Protein AF-A0A7S1MZQ9-F1 (afdb_monomer)

Solvent-accessible surface area (backbone atoms only — not comparable to full-atom values): 16258 Å² total; per-residue (Å²): 101,58,74,80,45,53,50,53,51,49,24,59,74,71,73,43,79,79,59,74,79,68,36,51,46,61,62,60,48,57,47,43,23,68,73,63,16,35,91,61,54,50,68,72,50,47,25,60,75,70,69,45,80,72,67,92,83,58,64,86,94,35,68,72,50,53,52,52,53,48,50,53,42,51,52,54,42,42,75,77,67,54,76,82,64,83,40,73,72,66,86,81,75,89,72,86,75,82,73,77,78,50,54,62,69,54,70,66,38,54,48,49,18,61,76,42,60,86,48,52,72,68,55,49,52,55,50,60,71,72,46,94,63,53,75,65,51,51,51,49,24,54,50,47,36,49,49,65,70,53,54,60,91,55,75,83,40,62,59,48,42,47,53,39,48,58,73,46,42,95,42,43,68,61,54,49,52,51,47,50,53,51,40,31,73,74,65,31,79,84,23,72,71,39,50,55,46,53,52,38,47,52,52,56,68,70,49,78,89,78,72,73,84,66,54,72,68,60,51,27,75,77,67,70,53,62,96,50,70,62,47,54,49,51,53,52,38,52,46,49,48,33,60,76,70,64,51,86,49,64,67,48,48,52,52,52,59,67,73,46,70,75,84,86,50,62,70,89,76,57,118

Foldseek 3Di:
DCLQPVQVVVCVVVVHDRPPVSQKDFPLLVLCQVQQLDPDSPLVVLCVVLVNDQPPPDDPPDPVSSVVSSVSSVVSCVVVPGDGDIDGDDPDPDDPPVDPSGHLQDVVLLVLLLVCLVPDPVRLVVVVVPDPDDPNSSVSSVLLSVLLVLQDPALVDLLSLLVSCQSCPSVLVVSLVSNLVSCCVPQNDPGPSNVRSVVSSVSSVPDDNDDQQDDLVRCCVVPVDDPDLLSVLVSVLLSSCCRVVVPDHVVSSVVVVVPDPSPPDDSVPGD

Organism: NCBI:txid118079

Secondary structure (DSSP, 8-state):
-IIIIIHHHHHHHTT-PPPGGGGEE--HHHHHIIIII-S---HHHHHHHTT----TTPPTT-HHHHHHHHHHHHHHHHHTT---PPEE-------------PPPPPHHHHHHHHHTTT--HHHHHHHHHHS---HHHHHHHHHHHHHHHSS-S-SS-HHHHHHHHHHHGGGHHHHHHHHHHHHHHHH-TT-HHHHHHHHHHHHHHHS-----SS-HHHHHHHH-PPSSHHHHHHHHHHHHHHHHTT--SHHHHHHHHHHS-TTTS-GGG--

Nearest PDB structures (foldseek):
  7n8w-assembly1_B  TM=8.916E-01  e=4.758E-02  Homo sapiens
  7zkw-assembly2_B  TM=1.710E-01  e=2.866E+00  Arabidopsis thaliana
  3me1-assembly1_A  TM=1.339E-01  e=9.063E+00  Nitratidesulfovibrio vulgaris str. Hildenborough

Radius of gyration: 23.36 Å; Cα contacts (8 Å, |Δi|>4): 226; chains: 1; bounding box: 71×39×69 Å

InterPro domains:
  IPR012337 Ribonuclease H-like superfamily [SSF53098] (1-85)
  IPR036397 Ribonuclease H superfamily [G3DSA:3.30.420.10] (1-113)
  IPR051274 3'-5' Exoribonuclease [PTHR23044] (1-91)

Sequence (271 aa):
WDLSHLVPQQCLHYKMPMPRFLHHYCDVQNVFTRYYWSSSNSLKTMSAKLGVRQLANGRAHNAANDCRELAHVIHAMYRDGCDFPLSHHSVKVGTSERGESIHMPRVDVARAALLLSDASPKQVRKWLGRTGLDRNEKLLVNTGLKALRAFPESSDSLQEMAAYKHFVGPRMRFSVCLQAALICAREGWLSEAHLAFEDRVRHLLAMRDVQPLVDGGWIMERTGLEKGVKLGRLKEWLWKLQIERGATTREDMEAILRDIDWQDSDVDTWP

pLDDT: mean 81.96, std 14.06, range [26.95, 97.38]

Structure (mmCIF, N/CA/C/O backbone):
data_AF-A0A7S1MZQ9-F1
#
_entry.id   AF-A0A7S1MZQ9-F1
#
loop_
_atom_site.group_PDB
_atom_site.id
_atom_site.type_symbol
_atom_site.label_atom_id
_atom_site.label_alt_id
_atom_site.label_comp_id
_atom_site.label_asym_id
_atom_site.label_entity_id
_atom_site.label_seq_id
_atom_site.pdbx_PDB_ins_code
_atom_site.Cartn_x
_atom_site.Cartn_y
_atom_site.Cartn_z
_atom_site.occupancy
_atom_site.B_iso_or_equiv
_atom_site.auth_seq_id
_atom_site.auth_comp_id
_atom_site.auth_asym_id
_atom_site.auth_atom_id
_atom_site.pdbx_PDB_model_num
ATOM 1 N N . TRP A 1 1 ? 12.304 -4.130 24.521 1.00 78.88 1 TRP A N 1
ATOM 2 C CA . TRP A 1 1 ? 12.658 -5.015 25.651 1.00 78.88 1 TRP A CA 1
ATOM 3 C C . TRP A 1 1 ? 12.973 -4.203 26.898 1.00 78.88 1 TRP A C 1
ATOM 5 O O . TRP A 1 1 ? 12.380 -4.469 27.936 1.00 78.88 1 TRP A O 1
ATOM 15 N N . ASP A 1 2 ? 13.826 -3.180 26.792 1.00 86.38 2 ASP A N 1
ATOM 16 C CA . ASP A 1 2 ? 14.262 -2.362 27.935 1.00 86.38 2 ASP A CA 1
ATOM 17 C C . ASP A 1 2 ? 13.086 -1.781 28.724 1.00 86.38 2 ASP A C 1
ATOM 19 O O . ASP A 1 2 ? 12.927 -2.067 29.907 1.00 86.38 2 ASP A O 1
ATOM 23 N N . LEU A 1 3 ? 12.190 -1.060 28.048 1.00 86.38 3 LEU A N 1
ATOM 24 C CA . LEU A 1 3 ? 11.053 -0.403 28.700 1.00 86.38 3 LEU A CA 1
ATOM 25 C C . LEU A 1 3 ? 9.879 -1.336 29.007 1.00 86.38 3 LEU A C 1
ATOM 27 O O . LEU A 1 3 ? 9.083 -1.034 29.884 1.00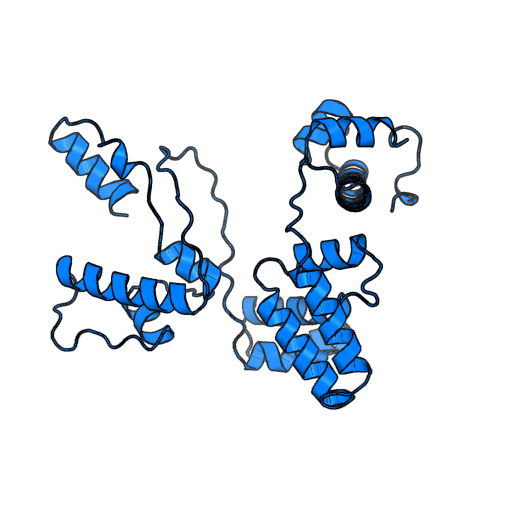 86.38 3 LEU A O 1
ATOM 31 N N . SER A 1 4 ? 9.774 -2.467 28.308 1.00 78.50 4 SER A N 1
ATOM 32 C CA . SER A 1 4 ? 8.667 -3.418 28.468 1.00 78.50 4 SER A CA 1
ATOM 33 C C . SER A 1 4 ? 8.949 -4.527 29.484 1.00 78.50 4 SER A C 1
ATOM 35 O O . SER A 1 4 ? 8.034 -5.259 29.851 1.00 78.50 4 SER A O 1
ATOM 37 N N . HIS A 1 5 ? 10.213 -4.726 29.868 1.00 81.31 5 HIS A N 1
ATOM 38 C CA . HIS A 1 5 ? 10.629 -5.839 30.722 1.00 81.31 5 HIS A CA 1
ATOM 39 C C . HIS A 1 5 ? 11.635 -5.407 31.791 1.00 81.31 5 HIS A C 1
ATOM 41 O O . HIS A 1 5 ? 11.322 -5.502 32.975 1.00 81.31 5 HIS A O 1
ATOM 47 N N . LEU A 1 6 ? 12.798 -4.875 31.393 1.00 88.75 6 LEU A N 1
ATOM 48 C CA . LEU A 1 6 ? 13.887 -4.571 32.330 1.00 88.75 6 LEU A CA 1
ATOM 49 C C . LEU A 1 6 ? 13.530 -3.433 33.289 1.00 88.75 6 LEU A C 1
ATOM 51 O O . LEU A 1 6 ? 13.647 -3.589 34.502 1.00 88.75 6 LEU A O 1
ATOM 55 N N . VAL A 1 7 ? 13.058 -2.299 32.766 1.00 87.81 7 VAL A N 1
ATOM 56 C CA . VAL A 1 7 ? 12.713 -1.140 33.600 1.00 87.81 7 VAL A CA 1
ATOM 57 C C . VAL A 1 7 ? 11.534 -1.445 34.532 1.00 87.81 7 VAL A C 1
ATOM 59 O O . VAL A 1 7 ? 11.674 -1.176 35.722 1.00 87.81 7 VAL A O 1
ATOM 62 N N . PRO A 1 8 ? 10.422 -2.071 34.090 1.00 86.50 8 PRO A N 1
ATOM 63 C CA . PRO A 1 8 ? 9.352 -2.474 35.002 1.00 86.50 8 PRO A CA 1
ATOM 64 C C . PRO A 1 8 ? 9.817 -3.418 36.119 1.00 86.50 8 PRO A C 1
ATOM 66 O O . PRO A 1 8 ? 9.428 -3.230 37.270 1.00 86.50 8 PRO A O 1
ATOM 69 N N . GLN A 1 9 ? 10.673 -4.401 35.810 1.00 87.06 9 GLN A N 1
ATOM 70 C CA . GLN A 1 9 ? 11.247 -5.294 36.823 1.00 87.06 9 GLN A CA 1
ATOM 71 C C . GLN A 1 9 ? 12.121 -4.536 37.822 1.00 87.06 9 GLN A C 1
ATOM 73 O O . GLN A 1 9 ? 12.016 -4.769 39.026 1.00 87.06 9 GLN A O 1
ATOM 78 N N . GLN A 1 10 ? 12.934 -3.594 37.343 1.00 93.56 10 GLN A N 1
ATOM 79 C CA . GLN A 1 10 ? 13.757 -2.749 38.200 1.00 93.56 10 GLN A CA 1
ATOM 80 C C . GLN A 1 10 ? 12.882 -1.859 39.094 1.00 93.56 10 GLN A C 1
ATOM 82 O O . GLN A 1 10 ? 13.058 -1.834 40.307 1.00 93.56 10 GLN A O 1
ATOM 87 N N . CYS A 1 11 ? 11.878 -1.184 38.534 1.00 90.38 11 CYS A N 1
ATOM 88 C CA . CYS A 1 11 ? 10.914 -0.386 39.293 1.00 90.38 11 CYS A CA 1
ATOM 89 C C . CYS A 1 11 ? 10.230 -1.214 40.389 1.00 90.38 11 CYS A C 1
ATOM 91 O O . CYS A 1 11 ? 10.164 -0.774 41.537 1.00 90.38 11 CYS A O 1
ATOM 93 N N . LEU A 1 12 ? 9.801 -2.439 40.066 1.00 90.88 12 LEU A N 1
ATOM 94 C CA . LEU A 1 12 ? 9.207 -3.362 41.032 1.00 90.88 12 LEU A CA 1
ATOM 95 C C . LEU A 1 12 ? 10.193 -3.744 42.145 1.00 90.88 12 LEU A C 1
ATOM 97 O O . LEU A 1 12 ? 9.833 -3.691 43.320 1.00 90.88 12 LEU A O 1
ATOM 101 N N . HIS A 1 13 ? 11.435 -4.083 41.792 1.00 94.44 13 HIS A N 1
ATOM 102 C CA . HIS A 1 13 ? 12.476 -4.456 42.751 1.00 94.44 13 HIS A CA 1
ATOM 103 C C . HIS A 1 13 ? 12.775 -3.329 43.748 1.00 94.44 13 HIS A C 1
ATOM 105 O O . HIS A 1 13 ? 12.847 -3.562 44.953 1.00 94.44 13 HIS A O 1
ATOM 111 N N . TYR A 1 14 ? 12.877 -2.094 43.256 1.00 95.31 14 TYR A N 1
ATOM 112 C CA . TYR A 1 14 ? 13.141 -0.913 44.081 1.00 95.31 14 TYR A CA 1
ATOM 113 C C . TYR A 1 14 ? 11.876 -0.293 44.689 1.00 95.31 14 TYR A C 1
ATOM 115 O O . TYR A 1 14 ? 11.971 0.728 45.367 1.00 95.31 14 TYR A O 1
ATOM 123 N N . LYS A 1 15 ? 10.697 -0.897 44.480 1.00 94.25 15 LYS A N 1
ATOM 124 C CA . LYS A 1 15 ? 9.395 -0.398 44.959 1.00 94.25 15 LYS A CA 1
ATOM 125 C C . LYS A 1 15 ? 9.114 1.047 44.534 1.00 94.25 15 LYS A C 1
ATOM 127 O O . LYS A 1 15 ? 8.535 1.828 45.287 1.00 94.25 15 LYS A O 1
ATOM 132 N N . MET A 1 16 ? 9.523 1.402 43.322 1.00 93.88 16 MET A N 1
ATOM 133 C CA . MET A 1 16 ? 9.294 2.720 42.744 1.00 93.88 16 MET A CA 1
ATOM 134 C C . MET A 1 16 ? 8.263 2.629 41.617 1.00 93.88 16 MET A C 1
ATOM 136 O O . MET A 1 16 ? 8.270 1.656 40.860 1.00 93.88 16 MET A O 1
ATOM 140 N N . PRO A 1 17 ? 7.390 3.636 41.456 1.00 90.50 17 PRO A N 1
ATOM 141 C CA . PRO A 1 17 ? 6.519 3.706 40.292 1.00 90.50 17 PRO A CA 1
ATOM 142 C C . PRO A 1 17 ? 7.340 3.905 39.010 1.00 90.50 17 PRO A C 1
ATOM 144 O O . PRO A 1 17 ? 8.412 4.516 39.029 1.00 90.50 17 PRO A O 1
ATOM 147 N N . MET A 1 18 ? 6.814 3.422 37.881 1.00 87.19 18 MET A N 1
ATOM 148 C CA . MET A 1 18 ? 7.408 3.665 36.563 1.00 87.19 18 MET A CA 1
ATOM 149 C C . MET A 1 18 ? 7.450 5.180 36.284 1.00 87.19 18 MET A C 1
ATOM 151 O O . MET A 1 18 ? 6.411 5.844 36.380 1.00 87.19 18 MET A O 1
ATOM 155 N N . PRO A 1 19 ? 8.615 5.761 35.944 1.00 90.62 19 PRO A N 1
ATOM 156 C CA . PRO A 1 19 ? 8.695 7.178 35.619 1.00 90.62 19 PRO A CA 1
ATOM 157 C C . PRO A 1 19 ? 7.840 7.520 34.393 1.00 90.62 19 PRO A C 1
ATOM 159 O O . PRO A 1 19 ? 7.991 6.913 33.333 1.00 90.62 19 PRO A O 1
ATOM 162 N N . ARG A 1 20 ? 6.978 8.540 34.508 1.00 86.75 20 ARG A N 1
ATOM 163 C CA . ARG A 1 20 ? 6.022 8.924 33.447 1.00 86.75 20 ARG A CA 1
ATOM 164 C C . ARG A 1 20 ? 6.687 9.217 32.098 1.00 86.75 20 ARG A C 1
ATOM 166 O O . ARG A 1 20 ? 6.116 8.913 31.056 1.00 86.75 20 ARG A O 1
ATOM 173 N N . PHE A 1 21 ? 7.897 9.777 32.101 1.00 87.19 21 PHE A N 1
ATOM 174 C CA . PHE A 1 21 ? 8.632 10.082 30.868 1.00 87.19 21 PHE A CA 1
ATOM 175 C C . PHE A 1 21 ? 9.116 8.826 30.122 1.00 87.19 21 PHE A C 1
ATOM 177 O O . PHE A 1 21 ? 9.397 8.909 28.934 1.00 87.19 21 PHE A O 1
ATOM 184 N N . LEU A 1 22 ? 9.163 7.661 30.779 1.00 89.00 22 LEU A N 1
ATOM 185 C CA . LEU A 1 22 ? 9.498 6.373 30.158 1.00 89.00 22 LEU A CA 1
ATOM 186 C C . LEU A 1 22 ? 8.271 5.633 29.609 1.00 89.00 22 LEU A C 1
ATOM 188 O O . LEU A 1 22 ? 8.405 4.541 29.062 1.00 89.00 22 LEU A O 1
ATOM 192 N N . HIS A 1 23 ? 7.070 6.207 29.740 1.00 81.56 23 HIS A N 1
ATOM 193 C CA . HIS A 1 23 ? 5.853 5.622 29.171 1.00 81.56 23 HIS A CA 1
ATOM 194 C C . HIS A 1 23 ? 5.764 5.816 27.657 1.00 81.56 23 HIS A C 1
ATOM 196 O O . HIS A 1 23 ? 4.958 5.155 27.012 1.00 81.56 23 HIS A O 1
ATOM 202 N N . HIS A 1 24 ? 6.574 6.706 27.089 1.00 82.38 24 HIS A N 1
ATOM 203 C CA . HIS A 1 24 ? 6.579 6.991 25.663 1.00 82.38 24 HIS A CA 1
ATOM 204 C C . HIS A 1 24 ? 7.961 6.696 25.097 1.00 82.38 24 HIS A C 1
ATOM 206 O O . HIS A 1 24 ? 8.971 7.091 25.675 1.00 82.38 24 HIS A O 1
ATOM 212 N N . TYR A 1 25 ? 8.012 5.989 23.975 1.00 86.25 25 TYR A N 1
ATOM 213 C CA . TYR A 1 25 ? 9.267 5.622 23.330 1.00 86.25 25 TYR A CA 1
ATOM 214 C C . TYR A 1 25 ? 9.076 5.393 21.839 1.00 86.25 25 TYR A C 1
ATOM 216 O O . TYR A 1 25 ? 7.964 5.170 21.381 1.00 86.25 25 TYR A O 1
ATOM 224 N N . CYS A 1 26 ? 10.160 5.411 21.074 1.00 85.69 26 CYS A N 1
ATOM 225 C CA . CYS A 1 26 ? 10.143 4.969 19.687 1.00 85.69 26 CYS A CA 1
ATOM 226 C C . CYS A 1 26 ? 10.859 3.622 19.593 1.00 85.69 26 CYS A C 1
ATOM 228 O O . CYS A 1 26 ? 12.023 3.501 19.980 1.00 85.69 26 CYS A O 1
ATOM 230 N N . ASP A 1 27 ? 10.164 2.598 19.101 1.00 88.56 27 ASP A N 1
ATOM 231 C CA . ASP A 1 27 ? 10.789 1.314 18.802 1.00 88.56 27 ASP A CA 1
ATOM 232 C C . ASP A 1 27 ? 11.514 1.408 17.457 1.00 88.56 27 ASP A C 1
ATOM 234 O O . ASP A 1 27 ? 10.944 1.141 16.399 1.00 88.56 27 ASP A O 1
ATOM 238 N N . VAL A 1 28 ? 12.785 1.808 17.501 1.00 89.19 28 VAL A N 1
ATOM 239 C CA . VAL A 1 28 ? 13.618 1.986 16.303 1.00 89.19 28 VAL A CA 1
ATOM 240 C C . VAL A 1 28 ? 13.735 0.693 15.500 1.00 89.19 28 VAL A C 1
ATOM 242 O O . VAL A 1 28 ? 13.765 0.750 14.276 1.00 89.19 28 VAL A O 1
ATOM 245 N N . GLN A 1 29 ? 13.749 -0.474 16.152 1.00 87.88 29 GLN A N 1
ATOM 246 C CA . GLN A 1 29 ? 13.783 -1.756 15.448 1.00 87.88 29 GLN A CA 1
ATOM 247 C C . GLN A 1 29 ? 12.490 -1.985 14.669 1.00 87.88 29 GLN A C 1
ATOM 249 O O . GLN A 1 29 ? 12.538 -2.431 13.526 1.00 87.88 29 GLN A O 1
ATOM 254 N N . ASN A 1 30 ? 11.343 -1.644 15.255 1.00 80.31 30 ASN A N 1
ATOM 255 C CA . ASN A 1 30 ? 10.059 -1.704 14.565 1.00 80.31 30 ASN A CA 1
ATOM 256 C C . ASN A 1 30 ? 9.974 -0.670 13.432 1.00 80.31 30 ASN A C 1
ATOM 258 O O . ASN A 1 30 ? 9.551 -1.015 12.332 1.00 80.31 30 ASN A O 1
ATOM 262 N N . VAL A 1 31 ? 10.422 0.572 13.653 1.00 80.31 31 VAL A N 1
ATOM 263 C CA . VAL A 1 31 ? 10.483 1.603 12.599 1.00 80.31 31 VAL A CA 1
ATOM 264 C C . VAL A 1 31 ? 11.380 1.137 11.456 1.00 80.31 31 VAL A C 1
ATOM 266 O O . VAL A 1 31 ? 10.971 1.185 10.301 1.00 80.31 31 VAL A O 1
ATOM 269 N N . PHE A 1 32 ? 12.560 0.597 11.762 1.00 81.06 32 PHE A N 1
ATOM 270 C CA . PHE A 1 32 ? 13.480 0.057 10.767 1.00 81.06 32 PHE A CA 1
ATOM 271 C C . PHE A 1 32 ? 12.858 -1.112 10.006 1.00 81.06 32 PHE A C 1
ATOM 273 O O . PHE A 1 32 ? 12.873 -1.128 8.777 1.00 81.06 32 PHE A O 1
ATOM 280 N N . THR A 1 33 ? 12.264 -2.073 10.716 1.00 73.69 33 THR A N 1
ATOM 281 C CA . THR A 1 33 ? 11.560 -3.199 10.098 1.00 73.69 33 THR A CA 1
ATOM 282 C C . THR A 1 33 ? 10.412 -2.729 9.216 1.00 73.69 33 THR A C 1
ATOM 284 O O . THR A 1 33 ? 10.224 -3.302 8.153 1.00 73.69 33 THR A O 1
ATOM 287 N N . ARG A 1 34 ? 9.659 -1.700 9.608 1.00 66.31 34 ARG A N 1
ATOM 288 C CA . ARG A 1 34 ? 8.539 -1.170 8.820 1.00 66.31 34 ARG A CA 1
ATOM 289 C C . ARG A 1 34 ? 8.994 -0.379 7.599 1.00 66.31 34 ARG A C 1
ATOM 291 O O . ARG A 1 34 ? 8.370 -0.504 6.552 1.00 66.31 34 ARG A O 1
ATOM 298 N N . TYR A 1 35 ? 10.055 0.411 7.737 1.00 67.38 35 TYR A N 1
ATOM 299 C CA . TYR A 1 35 ? 10.529 1.316 6.693 1.00 67.38 35 TYR A CA 1
ATOM 300 C C . TYR A 1 35 ? 11.447 0.625 5.684 1.00 67.38 35 TYR A C 1
ATOM 302 O O . TYR A 1 35 ? 11.205 0.662 4.483 1.00 67.38 35 TYR A O 1
ATOM 310 N N . TYR A 1 36 ? 12.493 -0.044 6.175 1.00 61.50 36 TYR A N 1
ATOM 311 C CA . TYR A 1 36 ? 13.475 -0.761 5.349 1.00 61.50 36 TYR A CA 1
ATOM 312 C C . TYR A 1 36 ? 13.107 -2.183 5.086 1.00 61.50 36 TYR A C 1
ATOM 314 O O . TYR A 1 36 ? 13.818 -2.870 4.345 1.00 61.50 36 TYR A O 1
ATOM 322 N N . TRP A 1 37 ? 12.023 -2.617 5.719 1.00 60.69 37 TRP A N 1
ATOM 323 C CA . TRP A 1 37 ? 11.436 -3.873 5.404 1.00 60.69 37 TRP A CA 1
ATOM 324 C C . TRP A 1 37 ? 12.474 -4.986 5.672 1.00 60.69 37 TRP A C 1
ATOM 326 O O . TRP A 1 37 ? 13.110 -5.545 4.781 1.00 60.69 37 TRP A O 1
ATOM 336 N N . SER A 1 38 ? 12.791 -5.226 6.942 1.00 61.34 38 SER A N 1
ATOM 337 C CA . SER A 1 38 ? 13.875 -6.138 7.327 1.00 61.34 38 SER A CA 1
ATOM 338 C C . SER A 1 38 ? 13.380 -7.207 8.284 1.00 61.34 38 SER A C 1
ATOM 340 O O . SER A 1 38 ? 12.869 -6.889 9.356 1.00 61.34 38 SER A O 1
ATOM 342 N N . SER A 1 39 ? 13.576 -8.476 7.908 1.00 56.81 39 SER A N 1
ATOM 343 C CA . SER A 1 39 ? 13.258 -9.646 8.739 1.00 56.81 39 SER A CA 1
ATOM 344 C C . SER A 1 39 ? 14.186 -9.779 9.949 1.00 56.81 39 SER A C 1
ATOM 346 O O . SER A 1 39 ? 13.793 -10.327 10.972 1.00 56.81 39 SER A O 1
ATOM 348 N N . SER A 1 40 ? 15.404 -9.243 9.846 1.00 68.81 40 SER A N 1
ATOM 349 C CA . SER A 1 40 ? 16.325 -9.068 10.966 1.00 68.81 40 SER A CA 1
ATOM 350 C C . SER A 1 40 ? 16.495 -7.582 11.255 1.00 68.81 40 SER A C 1
ATOM 352 O O . SER A 1 40 ? 16.892 -6.801 10.389 1.00 68.81 40 SER A O 1
ATOM 354 N N . ASN A 1 41 ? 16.207 -7.203 12.490 1.00 77.62 41 ASN A N 1
ATOM 355 C CA . ASN A 1 41 ? 16.345 -5.852 13.028 1.00 77.62 41 ASN A CA 1
ATOM 356 C C . ASN A 1 41 ? 17.386 -5.796 14.151 1.00 77.62 41 ASN A C 1
ATOM 358 O O . ASN A 1 41 ? 17.428 -4.845 14.929 1.00 77.62 41 ASN A O 1
ATOM 362 N N . SER A 1 42 ? 18.257 -6.810 14.225 1.00 87.00 42 SER A N 1
ATOM 363 C CA . SER A 1 42 ? 19.435 -6.723 15.082 1.00 87.00 42 SER A CA 1
ATOM 364 C C . SER A 1 42 ? 20.261 -5.512 14.669 1.00 87.00 42 SER A C 1
ATOM 366 O O . SER A 1 42 ? 20.421 -5.239 13.477 1.00 87.00 42 SER A O 1
ATOM 368 N N . LEU A 1 43 ? 20.822 -4.812 15.652 1.00 84.56 43 LEU A N 1
ATOM 369 C CA . LEU A 1 43 ? 21.617 -3.607 15.424 1.00 84.56 43 LEU A CA 1
ATOM 370 C C . LEU A 1 43 ? 22.717 -3.834 14.376 1.00 84.56 43 LEU A C 1
ATOM 372 O O . LEU A 1 43 ? 22.841 -3.062 13.432 1.00 84.56 43 LEU A O 1
ATOM 376 N N . LYS A 1 44 ? 23.395 -4.988 14.443 1.00 82.50 44 LYS A N 1
ATOM 377 C CA . LYS A 1 44 ? 24.373 -5.436 13.441 1.00 82.50 44 LYS A CA 1
ATOM 378 C C . LYS A 1 44 ? 23.811 -5.449 12.013 1.00 82.50 44 LYS A C 1
ATOM 380 O O . LYS A 1 44 ? 24.485 -5.006 11.086 1.00 82.50 44 LYS A O 1
ATOM 385 N N . THR A 1 45 ? 22.596 -5.971 11.833 1.00 78.25 45 THR A N 1
ATOM 386 C CA . THR A 1 45 ? 21.935 -6.038 10.520 1.00 78.25 45 THR A CA 1
ATOM 387 C C . THR A 1 45 ? 21.512 -4.656 10.043 1.00 78.25 45 THR A C 1
ATOM 389 O O . THR A 1 45 ? 21.708 -4.345 8.871 1.00 78.25 45 THR A O 1
ATOM 392 N N . MET A 1 46 ? 20.968 -3.827 10.940 1.00 84.44 46 MET A N 1
ATOM 393 C CA . MET A 1 46 ? 20.572 -2.457 10.609 1.00 84.44 46 MET A CA 1
ATOM 394 C C . MET A 1 46 ? 21.779 -1.646 10.131 1.00 84.44 46 MET A C 1
ATOM 396 O O . MET A 1 46 ? 21.750 -1.095 9.033 1.00 84.44 46 MET A O 1
ATOM 400 N N . SER A 1 47 ? 22.881 -1.671 10.889 1.00 84.12 47 SER A N 1
ATOM 401 C CA . SER A 1 47 ? 24.116 -0.966 10.534 1.00 84.12 47 SER A CA 1
ATOM 402 C C . SER A 1 47 ? 24.689 -1.444 9.199 1.00 84.12 47 SER A C 1
ATOM 404 O O . SER A 1 47 ? 25.033 -0.625 8.351 1.00 84.12 47 SER A O 1
ATOM 406 N N . ALA A 1 48 ? 24.733 -2.762 8.969 1.00 76.00 48 ALA A N 1
ATOM 407 C CA . ALA A 1 48 ? 25.230 -3.323 7.713 1.00 76.00 48 ALA A CA 1
ATOM 408 C C . ALA A 1 48 ? 24.375 -2.907 6.504 1.00 76.00 48 ALA A C 1
ATOM 410 O O . ALA A 1 48 ? 24.922 -2.538 5.468 1.00 76.00 48 ALA A O 1
ATOM 411 N N . LYS A 1 49 ? 23.041 -2.933 6.637 1.00 71.44 49 LYS A N 1
ATOM 412 C CA . LYS A 1 49 ? 22.114 -2.560 5.557 1.00 71.44 49 LYS A CA 1
ATOM 413 C C . LYS A 1 49 ? 22.178 -1.080 5.196 1.00 71.44 49 LYS A C 1
ATOM 415 O O . LYS A 1 49 ? 22.058 -0.748 4.024 1.00 71.44 49 LYS A O 1
ATOM 420 N N . LEU A 1 50 ? 22.374 -0.216 6.185 1.00 77.69 50 LEU A N 1
ATOM 421 C CA . LEU A 1 50 ? 22.461 1.232 5.985 1.00 77.69 50 LEU A CA 1
ATOM 422 C C . LEU A 1 50 ? 23.884 1.708 5.652 1.00 77.69 50 LEU A C 1
ATOM 424 O O . LEU A 1 50 ? 24.120 2.908 5.554 1.00 77.69 50 LEU A O 1
ATOM 428 N N . GLY A 1 51 ? 24.853 0.793 5.521 1.00 73.56 51 GLY A N 1
ATOM 429 C CA . GLY A 1 51 ? 26.255 1.150 5.283 1.00 73.56 51 GLY A CA 1
ATOM 430 C C . GLY A 1 51 ? 26.891 1.943 6.432 1.00 73.56 51 GLY A C 1
ATOM 431 O O . GLY A 1 51 ? 27.908 2.612 6.240 1.00 73.56 51 GLY A O 1
ATOM 432 N N . VAL A 1 52 ? 26.311 1.879 7.632 1.00 82.25 52 VAL A N 1
ATOM 433 C CA . VAL A 1 52 ? 26.843 2.530 8.829 1.00 82.25 52 VAL A CA 1
ATOM 434 C C . VAL A 1 52 ? 28.041 1.713 9.306 1.00 82.25 52 VAL A C 1
ATOM 436 O O . VAL A 1 52 ? 27.905 0.545 9.678 1.00 82.25 52 VAL A O 1
ATOM 439 N N . ARG A 1 53 ? 29.237 2.317 9.280 1.00 71.12 53 ARG A N 1
ATOM 440 C CA . ARG A 1 53 ? 30.453 1.673 9.795 1.00 71.12 53 ARG A CA 1
ATOM 441 C C . ARG A 1 53 ? 30.254 1.318 11.267 1.00 71.12 53 ARG A C 1
ATOM 443 O O . ARG A 1 53 ? 30.022 2.203 12.086 1.00 71.12 53 ARG A O 1
ATOM 450 N N . GLN A 1 54 ? 30.386 0.033 11.587 1.00 65.56 54 GLN A N 1
ATOM 451 C CA . GLN A 1 54 ? 30.462 -0.419 12.975 1.00 65.56 54 GLN A CA 1
ATOM 452 C C . GLN A 1 54 ? 31.690 0.201 13.632 1.00 65.56 54 GLN A C 1
ATOM 454 O O . GLN A 1 54 ? 32.735 0.362 12.988 1.00 65.56 54 GLN A O 1
ATO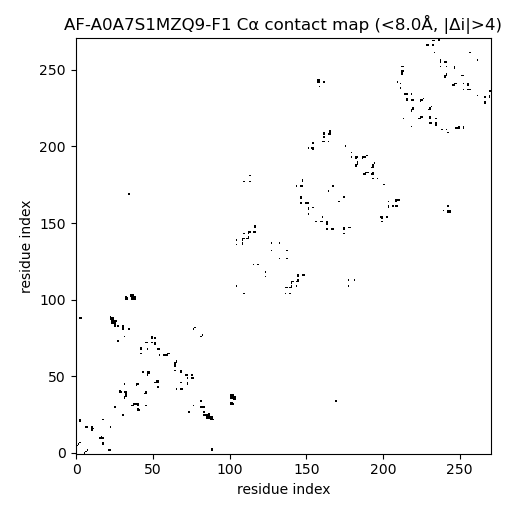M 459 N N . LEU A 1 55 ? 31.564 0.574 14.903 1.00 64.06 55 LEU A N 1
ATOM 460 C CA . LEU A 1 55 ? 32.687 1.136 15.637 1.00 64.06 55 LEU A CA 1
ATOM 461 C C . LEU A 1 55 ? 33.728 0.022 15.796 1.00 64.06 55 LEU A C 1
ATOM 463 O O . LEU A 1 55 ? 33.526 -0.919 16.557 1.00 64.06 55 LEU A O 1
ATOM 467 N N . ALA A 1 56 ? 34.843 0.134 15.067 1.00 50.81 56 ALA A N 1
ATOM 468 C CA . ALA A 1 56 ? 35.856 -0.917 14.899 1.00 50.81 56 ALA A CA 1
ATOM 469 C C . ALA A 1 56 ? 36.439 -1.480 16.215 1.00 50.81 56 ALA A C 1
ATOM 471 O O . ALA A 1 56 ? 37.029 -2.556 16.212 1.00 50.81 56 ALA A O 1
ATOM 472 N N . ASN A 1 57 ? 36.238 -0.779 17.337 1.00 55.31 57 ASN A N 1
ATOM 473 C CA . ASN A 1 57 ? 36.805 -1.097 18.649 1.00 55.31 57 ASN A CA 1
ATOM 474 C C . ASN A 1 57 ? 35.729 -1.319 19.737 1.00 55.31 57 ASN A C 1
ATOM 476 O O . ASN A 1 57 ? 36.039 -1.325 20.929 1.00 55.31 57 ASN A O 1
ATOM 480 N N . GLY A 1 58 ? 34.452 -1.444 19.363 1.00 55.88 58 GLY A N 1
ATOM 481 C CA . GLY A 1 58 ? 33.357 -1.641 20.310 1.00 55.88 58 GLY A CA 1
ATOM 482 C C . GLY A 1 58 ? 33.235 -3.097 20.759 1.00 55.88 58 GLY A C 1
ATOM 483 O O . GLY A 1 58 ? 33.014 -3.989 19.945 1.00 55.88 58 GLY A O 1
ATOM 484 N N . ARG A 1 59 ? 33.326 -3.363 22.068 1.00 57.69 59 ARG A N 1
ATOM 485 C CA . ARG A 1 59 ? 32.926 -4.667 22.619 1.00 57.69 59 ARG A CA 1
ATOM 486 C C . ARG A 1 59 ? 31.414 -4.828 22.432 1.00 57.69 59 ARG A C 1
ATOM 488 O O . ARG A 1 59 ? 30.663 -3.989 22.930 1.00 57.69 59 ARG A O 1
ATOM 495 N N . ALA A 1 60 ? 30.991 -5.888 21.743 1.00 60.50 60 ALA A N 1
ATOM 496 C CA . ALA A 1 60 ? 29.580 -6.258 21.637 1.00 60.50 60 ALA A CA 1
ATOM 497 C C . ALA A 1 60 ? 28.963 -6.408 23.040 1.00 60.50 60 ALA A C 1
ATOM 499 O O . ALA A 1 60 ? 29.631 -6.911 23.949 1.00 60.50 60 ALA A O 1
ATOM 500 N N . HIS A 1 61 ? 27.707 -5.978 23.204 1.00 67.31 61 HIS A N 1
ATOM 501 C CA . HIS A 1 61 ? 26.982 -5.942 24.485 1.00 67.31 61 HIS A CA 1
ATOM 502 C C . HIS A 1 61 ? 27.501 -4.906 25.498 1.00 67.31 61 HIS A C 1
ATOM 504 O O . HIS A 1 61 ? 27.277 -5.036 26.703 1.00 67.31 61 HIS A O 1
ATOM 510 N N . ASN A 1 62 ? 28.189 -3.860 25.033 1.00 83.38 62 ASN A N 1
ATOM 511 C CA . ASN A 1 62 ? 28.406 -2.659 25.831 1.00 83.38 62 ASN A CA 1
ATOM 512 C C . ASN A 1 62 ? 27.295 -1.648 25.524 1.00 83.38 62 ASN A C 1
ATOM 514 O O . ASN A 1 62 ? 27.280 -1.062 24.443 1.00 83.38 62 ASN A O 1
ATOM 518 N N . ALA A 1 63 ? 26.423 -1.392 26.502 1.00 79.50 63 ALA A N 1
ATOM 519 C CA . ALA A 1 63 ? 25.255 -0.527 26.331 1.00 79.50 63 ALA A CA 1
ATOM 520 C C . ALA A 1 63 ? 25.593 0.867 25.768 1.00 79.50 63 ALA A C 1
ATOM 522 O O . ALA A 1 63 ? 24.859 1.390 24.937 1.00 79.50 63 ALA A O 1
ATOM 523 N N . ALA A 1 64 ? 26.721 1.467 26.163 1.00 82.56 64 ALA A N 1
ATOM 524 C CA . ALA A 1 64 ? 27.107 2.786 25.663 1.00 82.56 64 ALA A CA 1
ATOM 525 C C . ALA A 1 64 ? 27.514 2.753 24.181 1.00 82.56 64 ALA A C 1
ATOM 527 O O . ALA A 1 64 ? 27.224 3.697 23.445 1.00 82.56 64 ALA A O 1
ATOM 528 N N . ASN A 1 65 ? 28.166 1.680 23.730 1.00 82.94 65 ASN A N 1
ATOM 529 C CA . ASN A 1 65 ? 28.498 1.503 22.318 1.00 82.94 65 ASN A CA 1
ATOM 530 C C . ASN A 1 65 ? 27.248 1.180 21.494 1.00 82.94 65 ASN A C 1
ATOM 532 O O . ASN A 1 65 ? 27.044 1.811 20.460 1.00 82.94 65 ASN A O 1
ATOM 536 N N . ASP A 1 66 ? 26.388 0.287 21.989 1.00 84.44 66 ASP A N 1
ATOM 537 C CA . ASP A 1 66 ? 25.135 -0.083 21.324 1.00 84.44 66 ASP A CA 1
ATOM 538 C C . ASP A 1 66 ? 24.225 1.149 21.145 1.00 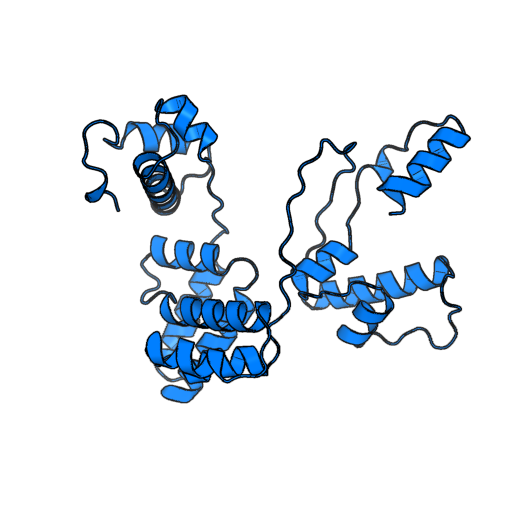84.44 66 ASP A C 1
ATOM 540 O O . ASP A 1 66 ? 23.659 1.356 20.073 1.00 84.44 66 ASP A O 1
ATOM 544 N N . CYS A 1 67 ? 24.162 2.042 22.142 1.00 88.81 67 CYS A N 1
ATOM 545 C CA . CYS A 1 67 ? 23.452 3.320 22.027 1.00 88.81 67 CYS A CA 1
ATOM 546 C C . CYS A 1 6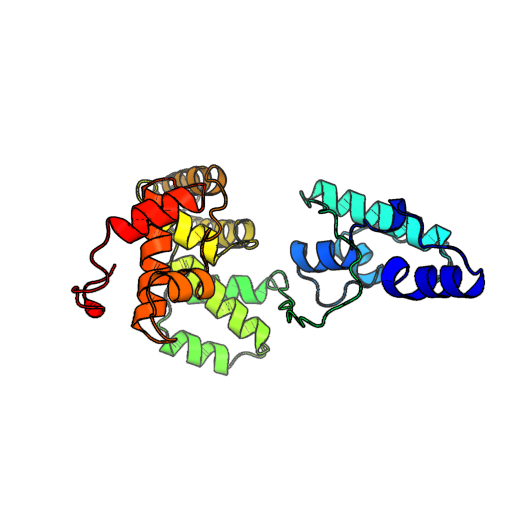7 ? 24.042 4.240 20.945 1.00 88.81 67 CYS A C 1
ATOM 548 O O . CYS A 1 67 ? 23.284 4.869 20.205 1.00 88.81 67 CYS A O 1
ATOM 550 N N . ARG A 1 68 ? 25.376 4.336 20.825 1.00 87.81 68 ARG A N 1
ATOM 551 C CA . ARG A 1 68 ? 26.013 5.160 19.777 1.00 87.81 68 ARG A CA 1
ATOM 552 C C . ARG A 1 68 ? 25.755 4.592 18.386 1.00 87.81 68 ARG A C 1
ATOM 554 O O . ARG A 1 68 ? 25.413 5.343 17.478 1.00 87.81 68 ARG A O 1
ATOM 561 N N . GLU A 1 69 ? 25.887 3.281 18.216 1.00 86.50 69 GLU A N 1
ATOM 562 C CA . GLU A 1 69 ? 25.590 2.625 16.941 1.00 86.50 69 GLU A CA 1
ATOM 563 C C . GLU A 1 69 ? 24.117 2.784 16.557 1.00 86.50 69 GLU A C 1
ATOM 565 O O . GLU A 1 69 ? 23.814 3.121 15.411 1.00 86.50 69 GLU A O 1
ATOM 570 N N . LEU A 1 70 ? 23.203 2.638 17.521 1.00 90.88 70 LEU A N 1
ATOM 571 C CA . LEU A 1 70 ? 21.782 2.880 17.298 1.00 90.88 70 LEU A CA 1
ATOM 572 C C . LEU A 1 70 ? 21.519 4.332 16.876 1.00 90.88 70 LEU A C 1
ATOM 574 O O . LEU A 1 70 ? 20.741 4.557 15.954 1.00 90.88 70 LEU A O 1
ATOM 578 N N . ALA A 1 71 ? 22.198 5.314 17.474 1.00 91.88 71 ALA A N 1
ATOM 579 C CA . ALA A 1 71 ? 22.075 6.716 17.072 1.00 91.88 71 ALA A CA 1
ATOM 580 C C . ALA A 1 71 ? 22.532 6.959 15.621 1.00 91.88 71 ALA A C 1
ATOM 582 O O . ALA A 1 71 ? 21.871 7.688 14.881 1.00 91.88 71 ALA A O 1
ATOM 583 N N . HIS A 1 72 ? 23.618 6.316 15.180 1.00 88.06 72 HIS A N 1
ATOM 584 C CA . HIS A 1 72 ? 24.056 6.398 13.783 1.00 88.06 72 HIS A CA 1
ATOM 585 C C . HIS A 1 72 ? 23.060 5.745 12.818 1.00 88.06 72 HIS A C 1
ATOM 587 O O . HIS A 1 72 ? 22.802 6.299 11.748 1.00 88.06 72 HIS A O 1
ATOM 593 N N . VAL A 1 73 ? 22.468 4.611 13.207 1.00 90.75 73 VAL A N 1
ATOM 594 C CA . VAL A 1 73 ? 21.372 3.975 12.463 1.00 90.75 73 VAL A CA 1
ATOM 595 C C . VAL A 1 73 ? 20.191 4.934 12.341 1.00 90.75 73 VAL A C 1
ATOM 597 O O . VAL A 1 73 ? 19.781 5.224 11.225 1.00 90.75 73 VAL A O 1
ATOM 600 N N . ILE A 1 74 ? 19.706 5.508 13.447 1.00 92.44 74 ILE A N 1
ATOM 601 C CA . ILE A 1 74 ? 18.605 6.489 13.446 1.00 92.44 74 ILE A CA 1
ATOM 602 C C . ILE A 1 74 ? 18.914 7.664 12.514 1.00 92.44 74 ILE A C 1
ATOM 604 O O . ILE A 1 74 ? 18.052 8.083 11.747 1.00 92.44 74 ILE A O 1
ATOM 608 N N . HIS A 1 75 ? 20.140 8.190 12.542 1.00 87.69 75 HIS A N 1
ATOM 609 C CA . HIS A 1 75 ? 20.521 9.304 11.679 1.00 87.69 75 HIS A CA 1
ATOM 610 C C . HIS A 1 75 ? 20.493 8.932 10.188 1.00 87.69 75 HIS A C 1
ATOM 612 O O . HIS A 1 75 ? 19.978 9.699 9.377 1.00 87.69 75 HIS A O 1
ATOM 618 N N . ALA A 1 76 ? 21.006 7.755 9.820 1.00 78.12 76 ALA A N 1
ATOM 619 C CA . ALA A 1 76 ? 20.916 7.254 8.448 1.00 78.12 76 ALA A CA 1
ATOM 620 C C . ALA A 1 76 ? 19.451 7.050 8.027 1.00 78.12 76 ALA A C 1
ATOM 622 O O . ALA A 1 76 ? 19.043 7.506 6.963 1.00 78.12 76 ALA A O 1
ATOM 623 N N . MET A 1 77 ? 18.641 6.475 8.916 1.00 85.00 77 MET A N 1
ATOM 624 C CA . MET A 1 77 ? 17.207 6.300 8.712 1.00 85.00 77 MET A CA 1
ATOM 625 C C . MET A 1 77 ? 16.474 7.623 8.472 1.00 85.00 77 MET A C 1
ATOM 627 O O . MET A 1 77 ? 15.670 7.746 7.549 1.00 85.00 77 MET A O 1
ATOM 631 N N . TYR A 1 78 ? 16.786 8.642 9.268 1.00 80.81 78 TYR A N 1
ATOM 632 C CA . TYR A 1 78 ? 16.233 9.980 9.103 1.00 80.81 78 TYR A CA 1
ATOM 633 C C . TYR A 1 78 ? 16.607 10.599 7.748 1.00 80.81 78 TYR A C 1
ATOM 635 O O . TYR A 1 78 ? 15.754 11.181 7.084 1.00 80.81 78 TYR A O 1
ATOM 643 N N . ARG A 1 79 ? 17.859 10.437 7.294 1.00 69.94 79 ARG A N 1
ATOM 644 C CA . ARG A 1 79 ? 18.306 10.935 5.978 1.00 69.94 79 ARG A CA 1
ATOM 645 C C . ARG A 1 79 ? 17.567 10.290 4.810 1.00 69.94 79 ARG A C 1
ATOM 647 O O . ARG A 1 79 ? 17.370 10.950 3.794 1.00 69.94 79 ARG A O 1
ATOM 654 N N . ASP A 1 80 ? 17.132 9.049 4.973 1.00 68.25 80 ASP A N 1
ATOM 655 C CA . ASP A 1 80 ? 16.314 8.359 3.978 1.00 68.25 80 ASP A CA 1
ATOM 656 C C . ASP A 1 80 ? 14.835 8.774 4.040 1.00 68.25 80 ASP A C 1
ATOM 658 O O . ASP A 1 80 ? 14.048 8.341 3.198 1.00 68.25 80 ASP A O 1
ATOM 662 N N . GLY A 1 81 ? 14.448 9.618 5.003 1.00 67.56 81 GLY A N 1
ATOM 663 C CA . GLY A 1 81 ? 13.092 10.131 5.185 1.00 67.56 81 GLY A CA 1
ATOM 664 C C . GLY A 1 81 ? 12.219 9.291 6.117 1.00 67.56 81 GLY A C 1
ATOM 665 O O . GLY A 1 81 ? 11.002 9.288 5.948 1.00 67.56 81 GLY A O 1
ATOM 666 N N . CYS A 1 82 ? 12.814 8.549 7.058 1.00 73.62 82 CYS A N 1
ATOM 667 C CA . CYS A 1 82 ? 12.051 7.876 8.109 1.00 73.62 82 CYS A CA 1
ATOM 668 C C . CYS A 1 82 ? 11.490 8.875 9.123 1.00 73.62 82 CYS A C 1
ATOM 670 O O . CYS A 1 82 ? 12.245 9.665 9.695 1.00 73.62 82 CYS A O 1
ATOM 672 N N . ASP A 1 83 ? 10.213 8.705 9.457 1.00 78.19 83 ASP A N 1
ATOM 673 C CA . ASP A 1 83 ? 9.616 9.283 10.657 1.00 78.19 83 ASP A CA 1
ATOM 674 C C . ASP A 1 83 ? 9.723 8.321 11.849 1.00 78.19 83 ASP A C 1
ATOM 676 O O . ASP A 1 83 ? 9.701 7.095 11.702 1.00 78.19 83 ASP A O 1
ATOM 680 N N . PHE A 1 84 ? 9.807 8.886 13.054 1.00 82.69 84 PHE A N 1
ATOM 681 C CA . PHE A 1 84 ? 9.978 8.150 14.310 1.00 82.69 84 PHE A CA 1
ATOM 682 C C . PHE A 1 84 ? 8.773 8.372 15.235 1.00 82.69 84 PHE A C 1
ATOM 684 O O . PHE A 1 84 ? 8.831 9.222 16.127 1.00 82.69 84 PHE A O 1
ATOM 691 N N . PRO A 1 85 ? 7.663 7.640 15.031 1.00 78.81 85 PRO A N 1
ATOM 692 C CA . PRO A 1 85 ? 6.444 7.841 15.801 1.00 78.81 85 PRO A CA 1
ATOM 693 C C . PRO A 1 85 ? 6.620 7.446 17.272 1.00 78.81 85 PRO A C 1
ATOM 695 O O . PRO A 1 85 ? 7.235 6.429 17.606 1.00 78.81 85 PRO A O 1
ATOM 698 N N . LEU A 1 86 ? 6.010 8.235 18.156 1.00 77.81 86 LEU A N 1
ATOM 699 C CA . LEU A 1 86 ? 5.910 7.915 19.576 1.00 77.81 86 LEU A CA 1
ATOM 700 C C . LEU A 1 86 ? 4.966 6.724 19.775 1.00 77.81 86 LEU A C 1
ATOM 702 O O . LEU A 1 86 ? 3.816 6.732 19.348 1.00 77.81 86 LEU A O 1
ATOM 706 N N . SER A 1 87 ? 5.463 5.703 20.459 1.00 76.25 87 SER A N 1
ATOM 707 C CA . SER A 1 87 ? 4.707 4.556 20.954 1.00 76.25 87 SER A CA 1
ATOM 708 C C . SER A 1 87 ? 4.451 4.725 22.449 1.00 76.25 87 SER A C 1
ATOM 710 O O . SER A 1 87 ? 5.326 5.188 23.182 1.00 76.25 87 SER A O 1
ATOM 712 N N . HIS A 1 88 ? 3.263 4.335 22.911 1.00 71.25 88 HIS A N 1
ATOM 713 C CA . HIS A 1 88 ? 2.905 4.352 24.328 1.00 71.25 88 HIS A CA 1
ATOM 714 C C . HIS A 1 88 ? 3.053 2.953 24.939 1.00 71.25 88 HIS A C 1
ATOM 716 O O . HIS A 1 88 ? 2.534 1.967 24.414 1.00 71.25 88 HIS A O 1
ATOM 722 N N . HIS A 1 89 ? 3.711 2.866 26.089 1.00 57.91 89 HIS A N 1
ATOM 723 C CA . HIS A 1 89 ? 3.783 1.662 26.903 1.00 57.91 89 HIS A CA 1
ATOM 724 C C . HIS A 1 89 ? 2.436 1.432 27.612 1.00 57.91 89 HIS A C 1
ATOM 726 O O . HIS A 1 89 ? 2.171 2.002 28.671 1.00 57.91 89 HIS A O 1
ATOM 732 N N . SER A 1 90 ? 1.562 0.597 27.041 1.00 50.62 90 SER A N 1
ATOM 733 C CA . SER A 1 90 ? 0.394 0.051 27.748 1.00 50.62 90 SER A CA 1
ATOM 734 C C . SER A 1 90 ? 0.697 -1.364 28.251 1.00 50.62 90 SER A C 1
ATOM 736 O O . SER A 1 90 ? 1.363 -2.159 27.584 1.00 50.62 90 SER A O 1
ATOM 738 N N . VAL A 1 91 ? 0.234 -1.687 29.461 1.00 43.00 91 VAL A N 1
ATOM 739 C CA . VAL A 1 91 ? 0.228 -3.067 29.963 1.00 43.00 91 VAL A CA 1
ATOM 740 C C . VAL A 1 91 ? -0.621 -3.883 28.986 1.00 43.00 91 VAL A C 1
ATOM 742 O O . VAL A 1 91 ? -1.801 -3.594 28.810 1.00 43.00 91 VAL A O 1
ATOM 745 N N . LYS A 1 92 ? 0.001 -4.839 28.288 1.00 36.94 92 LYS A N 1
ATOM 746 C CA . LYS A 1 92 ? -0.606 -5.581 27.174 1.00 36.94 92 LYS A CA 1
ATOM 747 C C . LYS A 1 92 ? -1.941 -6.232 27.574 1.00 36.94 92 LYS A C 1
ATOM 749 O O . LYS A 1 92 ? -1.939 -7.282 28.207 1.00 36.94 92 LYS A O 1
ATOM 754 N N . VAL A 1 93 ? -3.061 -5.686 27.099 1.00 30.00 93 VAL A N 1
ATOM 755 C CA . VAL A 1 93 ? -4.215 -6.509 26.708 1.00 30.00 93 VAL A CA 1
ATOM 756 C C . VAL A 1 93 ? -3.874 -7.058 25.329 1.00 30.00 93 VAL A C 1
ATOM 758 O O . VAL A 1 93 ? -3.524 -6.309 24.420 1.00 30.00 93 VAL A O 1
ATOM 761 N N . GLY A 1 94 ? -3.844 -8.382 25.215 1.00 33.94 94 GLY A N 1
ATOM 762 C CA . GLY A 1 94 ? -3.373 -9.072 24.027 1.00 33.94 94 GLY A CA 1
ATOM 763 C C . GLY A 1 94 ? -4.212 -8.754 22.796 1.00 33.94 94 GLY A C 1
ATOM 764 O O . GLY A 1 94 ? -5.283 -9.315 22.608 1.00 33.94 94 GLY A O 1
ATOM 765 N N . THR A 1 95 ? -3.657 -7.954 21.897 1.00 26.95 95 THR A N 1
ATOM 766 C CA . THR A 1 95 ? -3.945 -8.038 20.469 1.00 26.95 95 THR A CA 1
ATOM 767 C C . THR A 1 95 ? -2.632 -8.340 19.763 1.00 26.95 95 THR A C 1
ATOM 769 O O . THR A 1 95 ? -1.739 -7.509 19.613 1.00 26.95 95 THR A O 1
ATOM 772 N N . SER A 1 96 ? -2.471 -9.611 19.391 1.00 33.06 96 SER A N 1
ATOM 773 C CA . SER A 1 96 ? -1.451 -10.030 18.439 1.00 33.06 96 SER A CA 1
ATOM 774 C C . SER A 1 96 ? -1.867 -9.497 17.071 1.00 33.06 96 SER A C 1
ATOM 776 O O . SER A 1 96 ? -2.504 -10.193 16.287 1.00 33.06 96 SER A O 1
ATOM 778 N N . GLU A 1 97 ? -1.512 -8.252 16.777 1.00 31.78 97 GLU A N 1
ATOM 779 C CA . GLU A 1 97 ? -1.386 -7.835 15.390 1.00 31.78 97 GLU A CA 1
ATOM 780 C C . GLU A 1 97 ? -0.137 -8.526 14.844 1.00 31.78 97 GLU A C 1
ATOM 782 O O . GLU A 1 97 ? 1.000 -8.158 15.147 1.00 31.78 97 GLU A O 1
ATOM 787 N N . ARG A 1 98 ? -0.345 -9.612 14.090 1.00 31.78 98 ARG A N 1
ATOM 788 C CA . ARG A 1 98 ? 0.690 -10.197 13.237 1.00 31.78 98 ARG A CA 1
ATOM 789 C C . ARG A 1 98 ? 1.074 -9.144 12.201 1.00 31.78 98 ARG A C 1
ATOM 791 O O . ARG A 1 98 ? 0.483 -9.083 11.130 1.00 31.78 98 ARG A O 1
ATOM 798 N N . GLY A 1 99 ? 2.046 -8.304 12.542 1.00 33.66 99 GLY A N 1
ATOM 799 C CA . GLY A 1 99 ? 2.697 -7.417 11.592 1.00 33.66 99 GLY A CA 1
ATOM 800 C C . GLY A 1 99 ? 3.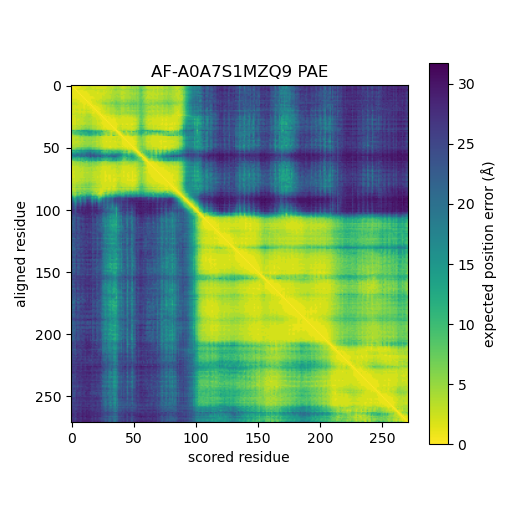397 -8.273 10.547 1.00 33.66 99 GLY A C 1
ATOM 801 O O . GLY A 1 99 ? 4.386 -8.941 10.851 1.00 33.66 99 GLY A O 1
ATOM 802 N N . GLU A 1 100 ? 2.852 -8.301 9.334 1.00 34.31 100 GLU A N 1
ATOM 803 C CA . GLU A 1 100 ? 3.534 -8.881 8.187 1.00 34.31 100 GLU A CA 1
ATOM 804 C C . GLU A 1 100 ? 4.913 -8.219 8.061 1.00 34.31 100 GLU A C 1
ATOM 806 O O . GLU A 1 100 ? 5.044 -7.000 7.947 1.00 34.31 100 GLU A O 1
ATOM 811 N N . SER A 1 101 ? 5.957 -9.044 8.140 1.00 34.69 101 SER A N 1
ATOM 812 C CA . SER A 1 101 ? 7.338 -8.669 7.852 1.00 34.69 101 SER A CA 1
ATOM 813 C C . SER A 1 101 ? 7.438 -8.392 6.355 1.00 34.69 101 SER A C 1
ATOM 815 O O . SER A 1 101 ? 7.671 -9.282 5.541 1.00 34.69 101 SER A O 1
ATOM 817 N N . ILE A 1 102 ? 7.175 -7.151 5.975 1.00 44.69 102 ILE A N 1
ATOM 818 C CA . ILE A 1 102 ? 7.347 -6.686 4.603 1.00 44.69 102 ILE A CA 1
ATOM 819 C C . ILE A 1 102 ? 8.859 -6.474 4.450 1.00 44.69 102 ILE A C 1
ATOM 821 O O . ILE A 1 102 ? 9.424 -5.835 5.328 1.00 44.69 102 ILE A O 1
ATOM 825 N N . HIS A 1 103 ? 9.515 -7.073 3.434 1.00 45.09 103 HIS A N 1
ATOM 826 C CA . HIS A 1 103 ? 10.903 -6.792 2.995 1.00 45.09 103 HIS A CA 1
ATOM 827 C C . HIS A 1 103 ? 10.885 -5.920 1.719 1.00 45.09 103 HIS A C 1
ATOM 829 O O . HIS A 1 103 ? 9.963 -6.082 0.918 1.00 45.09 103 HIS A O 1
ATOM 835 N N . MET A 1 104 ? 11.854 -5.012 1.496 1.00 50.22 104 MET A N 1
ATOM 836 C CA . MET A 1 104 ? 11.984 -4.322 0.206 1.00 50.22 104 MET A CA 1
ATOM 837 C C . MET A 1 104 ? 12.196 -5.443 -0.792 1.00 50.22 104 MET A C 1
ATOM 839 O O . MET A 1 104 ? 13.122 -6.230 -0.569 1.00 50.22 104 MET A O 1
ATOM 843 N N . PRO A 1 105 ? 11.364 -5.612 -1.825 1.00 60.00 105 PRO A N 1
ATOM 844 C CA . PRO A 1 105 ? 11.507 -6.774 -2.674 1.00 60.00 105 PRO A CA 1
ATOM 845 C C . PRO A 1 105 ? 12.939 -6.817 -3.194 1.00 60.00 105 PRO A C 1
ATOM 847 O O . PRO A 1 105 ? 13.454 -5.809 -3.685 1.00 60.00 105 PRO A O 1
ATOM 850 N N . ARG A 1 106 ? 13.611 -7.959 -3.018 1.00 68.25 106 ARG A N 1
ATOM 851 C CA . ARG A 1 106 ? 14.920 -8.175 -3.630 1.00 68.25 106 ARG A CA 1
ATOM 852 C C . ARG A 1 106 ? 14.813 -7.817 -5.121 1.00 68.25 106 ARG A C 1
ATOM 854 O O . ARG A 1 106 ? 13.747 -7.923 -5.731 1.00 68.25 106 ARG A O 1
ATOM 861 N N . VAL A 1 107 ? 15.912 -7.359 -5.716 1.00 76.00 107 VAL A N 1
ATOM 862 C CA . VAL A 1 107 ? 15.923 -6.862 -7.107 1.00 76.00 107 VAL A CA 1
ATOM 863 C C . VAL A 1 107 ? 15.351 -7.887 -8.099 1.00 76.00 107 VAL A C 1
ATOM 865 O O . VAL A 1 107 ? 14.725 -7.514 -9.087 1.00 76.00 107 VAL A O 1
ATOM 868 N N . ASP A 1 108 ? 15.521 -9.179 -7.830 1.00 80.38 108 ASP A N 1
ATOM 869 C CA . ASP A 1 108 ? 14.915 -10.282 -8.583 1.00 80.38 108 ASP A CA 1
ATOM 870 C C . ASP A 1 108 ? 13.375 -10.291 -8.530 1.00 80.38 108 ASP A C 1
ATOM 872 O O . ASP A 1 108 ? 12.744 -10.472 -9.569 1.00 80.38 108 ASP A O 1
ATOM 876 N N . VAL A 1 109 ? 12.759 -10.025 -7.377 1.00 82.88 109 VAL A N 1
ATOM 877 C CA . VAL A 1 109 ? 11.299 -9.893 -7.224 1.00 82.88 109 VAL A CA 1
ATOM 878 C C . VAL A 1 109 ? 10.768 -8.691 -8.008 1.00 82.88 109 VAL A C 1
ATOM 880 O O . VAL A 1 109 ? 9.767 -8.810 -8.717 1.00 82.88 109 VAL A O 1
ATOM 883 N N . ALA A 1 110 ? 11.454 -7.546 -7.931 1.00 84.88 110 ALA A N 1
ATOM 884 C CA . ALA A 1 110 ? 11.080 -6.351 -8.688 1.00 84.88 110 ALA A CA 1
ATOM 885 C C . ALA A 1 110 ? 11.180 -6.592 -10.205 1.00 84.88 110 ALA A C 1
ATOM 887 O O . ALA A 1 110 ? 10.243 -6.305 -10.950 1.00 84.88 110 ALA A O 1
ATOM 888 N N . ARG A 1 111 ? 12.281 -7.205 -10.662 1.00 88.25 111 ARG A N 1
ATOM 889 C CA . ARG A 1 111 ? 12.470 -7.601 -12.066 1.00 88.25 111 ARG A CA 1
ATOM 890 C C . ARG A 1 111 ? 11.413 -8.595 -12.530 1.00 88.25 111 ARG A C 1
ATOM 892 O O . ARG A 1 111 ? 10.904 -8.449 -13.634 1.00 88.25 111 ARG A O 1
ATOM 899 N N . ALA A 1 112 ? 11.059 -9.576 -11.702 1.00 91.88 112 ALA A N 1
ATOM 900 C CA . ALA A 1 112 ? 10.013 -10.537 -12.033 1.00 91.88 112 ALA A CA 1
ATOM 901 C C . ALA A 1 112 ? 8.659 -9.846 -12.249 1.00 91.88 112 ALA A C 1
ATOM 903 O O . ALA A 1 112 ? 7.972 -10.167 -13.214 1.00 91.88 112 ALA A O 1
ATOM 904 N N . ALA A 1 113 ? 8.295 -8.874 -11.405 1.00 92.06 113 ALA A N 1
ATOM 905 C CA . ALA A 1 113 ? 7.070 -8.096 -11.594 1.00 92.06 113 ALA A CA 1
ATOM 906 C C . ALA A 1 113 ? 7.092 -7.294 -12.908 1.00 92.06 113 ALA A C 1
ATOM 908 O O . ALA A 1 113 ? 6.110 -7.314 -13.644 1.00 92.06 113 ALA A O 1
ATOM 909 N N . LEU A 1 114 ? 8.218 -6.658 -13.250 1.00 92.88 114 LEU A N 1
ATOM 910 C CA . LEU A 1 114 ? 8.362 -5.927 -14.516 1.00 92.88 114 LEU A CA 1
ATOM 911 C C . LEU A 1 114 ? 8.248 -6.853 -15.737 1.00 92.88 114 LEU A C 1
ATOM 913 O O . LEU A 1 114 ? 7.476 -6.572 -16.650 1.00 92.88 114 LEU A O 1
ATOM 917 N N . LEU A 1 115 ? 8.963 -7.983 -15.731 1.00 93.06 115 LEU A N 1
ATOM 918 C CA . LEU A 1 115 ? 8.972 -8.957 -16.832 1.00 93.06 115 LEU A CA 1
ATOM 919 C C . LEU A 1 115 ? 7.616 -9.638 -17.045 1.00 93.06 115 LEU A C 1
ATOM 921 O O . LEU A 1 115 ? 7.302 -10.069 -18.151 1.00 93.06 115 LEU A O 1
ATOM 925 N N . LEU A 1 116 ? 6.826 -9.773 -15.981 1.00 94.69 116 LEU A N 1
ATOM 926 C CA . LEU A 1 116 ? 5.523 -10.432 -16.009 1.00 94.69 116 LEU A CA 1
ATOM 927 C C . LEU A 1 116 ? 4.351 -9.447 -16.096 1.00 94.69 116 LEU A C 1
ATOM 929 O O . LEU A 1 116 ? 3.202 -9.882 -15.999 1.00 94.69 116 LEU A O 1
ATOM 933 N N . SER A 1 117 ? 4.615 -8.149 -16.265 1.00 93.44 117 SER A N 1
ATOM 934 C CA . SER A 1 117 ? 3.596 -7.090 -16.295 1.00 93.44 117 SER A CA 1
ATOM 935 C C . SER A 1 117 ? 2.449 -7.417 -17.266 1.00 93.44 117 SER A C 1
ATOM 937 O O . SER A 1 117 ? 1.287 -7.439 -16.845 1.00 93.44 117 SER A O 1
ATOM 939 N N . ASP A 1 118 ? 2.785 -7.842 -18.488 1.00 92.19 118 ASP A N 1
ATOM 940 C CA . ASP A 1 118 ? 1.827 -8.227 -19.544 1.00 92.19 118 ASP A CA 1
ATOM 941 C C . ASP A 1 118 ? 1.429 -9.711 -19.526 1.00 92.19 118 ASP A C 1
ATOM 943 O O . ASP A 1 118 ? 0.613 -10.168 -20.328 1.00 92.19 118 ASP A O 1
ATOM 947 N N . ALA A 1 119 ? 2.003 -10.511 -18.626 1.00 94.38 119 ALA A N 1
ATOM 948 C CA . ALA A 1 119 ? 1.748 -11.943 -18.603 1.00 94.38 119 ALA A CA 1
ATOM 949 C C . ALA A 1 119 ? 0.338 -12.250 -18.071 1.00 94.38 119 ALA A C 1
ATOM 951 O O . ALA A 1 119 ? -0.106 -11.735 -17.038 1.00 94.38 119 ALA A O 1
ATOM 952 N N . SER A 1 120 ? -0.358 -13.186 -18.718 1.00 93.75 120 SER A N 1
ATOM 953 C CA . SER A 1 120 ? -1.647 -13.680 -18.226 1.00 93.75 120 SER A CA 1
ATOM 954 C C . SER A 1 120 ? -1.506 -14.343 -16.844 1.00 93.75 120 SER A C 1
ATOM 956 O O . SER A 1 120 ? -0.456 -14.917 -16.527 1.00 93.75 120 SER A O 1
ATOM 958 N N . PRO A 1 121 ? -2.573 -14.391 -16.021 1.00 92.00 121 PRO A N 1
ATOM 959 C CA . PRO A 1 121 ? -2.527 -15.047 -14.710 1.00 92.00 121 PRO A CA 1
ATOM 960 C C . PRO A 1 121 ? -2.045 -16.506 -14.761 1.00 92.00 121 PRO A C 1
ATOM 962 O O . PRO A 1 121 ? -1.388 -16.987 -13.837 1.00 92.00 121 PRO A O 1
ATOM 965 N N . LYS A 1 122 ? -2.337 -17.223 -15.855 1.00 93.75 122 LYS A N 1
ATOM 966 C CA . LYS A 1 122 ? -1.874 -18.600 -16.072 1.00 93.75 122 LYS A CA 1
ATOM 967 C C . LYS A 1 122 ? -0.362 -18.656 -16.307 1.00 93.75 122 LYS A C 1
ATOM 969 O O . LYS A 1 122 ? 0.299 -19.530 -15.747 1.00 93.75 122 LYS A O 1
ATOM 974 N N . GLN A 1 123 ? 0.185 -17.728 -17.095 1.00 95.06 123 GLN A N 1
ATOM 975 C CA . GLN A 1 123 ? 1.628 -17.622 -17.330 1.00 95.06 123 GLN A CA 1
ATOM 976 C C . GLN A 1 123 ? 2.372 -17.243 -16.048 1.00 95.06 123 GLN A C 1
ATOM 978 O O . GLN A 1 123 ? 3.354 -17.903 -15.718 1.00 95.06 123 GLN A O 1
ATOM 983 N N . VAL A 1 124 ? 1.857 -16.273 -15.283 1.00 94.50 124 VAL A N 1
ATOM 984 C CA . VAL A 1 124 ? 2.431 -15.867 -13.989 1.00 94.50 124 VAL A CA 1
ATOM 985 C C . VAL A 1 124 ? 2.494 -17.053 -13.028 1.00 94.50 124 VAL A C 1
ATOM 987 O O . VAL A 1 124 ? 3.566 -17.373 -12.519 1.00 94.50 124 VAL A O 1
ATOM 990 N N . ARG A 1 125 ? 1.380 -17.776 -12.828 1.00 93.38 125 ARG A N 1
ATOM 991 C CA . ARG A 1 125 ? 1.353 -18.964 -11.953 1.00 93.38 125 ARG A CA 1
ATOM 992 C C . ARG A 1 125 ? 2.333 -20.043 -12.408 1.00 93.38 125 ARG A C 1
ATOM 994 O O . ARG A 1 125 ? 3.047 -20.604 -11.582 1.00 93.38 125 ARG A O 1
ATOM 1001 N N . LYS A 1 126 ? 2.392 -20.318 -13.715 1.00 95.38 126 LYS A N 1
ATOM 1002 C CA . LYS A 1 126 ? 3.319 -21.304 -14.287 1.00 95.38 126 LYS A CA 1
ATOM 1003 C C . LYS A 1 126 ? 4.779 -20.903 -14.068 1.00 95.38 126 LYS A C 1
ATOM 1005 O O . LYS A 1 126 ? 5.586 -21.765 -13.734 1.00 95.38 126 LYS A O 1
ATOM 1010 N N . TRP A 1 127 ? 5.114 -19.626 -14.254 1.00 95.25 127 TRP A N 1
ATOM 1011 C CA . TRP A 1 127 ? 6.469 -19.114 -14.052 1.00 95.25 127 TRP A CA 1
ATOM 1012 C C . TRP A 1 127 ? 6.861 -19.165 -12.573 1.00 95.25 127 TRP A C 1
ATOM 1014 O O . TRP A 1 127 ? 7.859 -19.795 -12.240 1.00 95.25 127 TRP A O 1
ATOM 1024 N N . LEU A 1 128 ? 6.022 -18.635 -11.673 1.00 92.94 128 LEU A N 1
ATOM 1025 C CA . LEU A 1 128 ? 6.251 -18.679 -10.221 1.00 92.94 128 LEU A CA 1
ATOM 1026 C C . LEU A 1 128 ? 6.341 -20.113 -9.676 1.00 92.94 128 LEU A C 1
ATOM 1028 O O . LEU A 1 128 ? 7.050 -20.363 -8.707 1.00 92.94 128 LEU A O 1
ATOM 1032 N N . GLY A 1 129 ? 5.640 -21.074 -10.283 1.00 91.62 129 GLY A N 1
ATOM 1033 C CA . GLY A 1 129 ? 5.741 -22.489 -9.913 1.00 91.62 129 GLY A CA 1
ATOM 1034 C C . GLY A 1 129 ? 7.093 -23.126 -10.251 1.00 91.62 129 GLY A C 1
ATOM 1035 O O . GLY A 1 129 ? 7.440 -24.146 -9.668 1.00 91.62 129 GLY A O 1
ATOM 1036 N N . ARG A 1 130 ? 7.857 -22.530 -11.173 1.00 93.19 130 ARG A N 1
ATOM 1037 C CA . ARG A 1 130 ? 9.156 -23.032 -11.648 1.00 93.19 130 ARG A CA 1
ATOM 1038 C C . ARG A 1 130 ? 10.349 -22.267 -11.078 1.00 93.19 130 ARG A C 1
ATOM 1040 O O . ARG A 1 130 ? 11.483 -22.640 -11.356 1.00 93.19 130 ARG A O 1
ATOM 1047 N N . THR A 1 131 ? 10.116 -21.199 -10.319 1.00 90.19 131 THR A N 1
ATOM 1048 C CA . THR A 1 131 ? 11.191 -20.421 -9.702 1.00 90.19 131 THR A CA 1
ATOM 1049 C C . THR A 1 131 ? 11.560 -20.953 -8.323 1.00 90.19 131 THR A C 1
ATOM 1051 O O . THR A 1 131 ? 10.718 -21.487 -7.600 1.00 90.19 131 THR A O 1
ATOM 1054 N N . GLY A 1 132 ? 12.817 -20.729 -7.931 1.00 87.44 132 GLY A N 1
ATOM 1055 C CA . GLY A 1 132 ? 13.308 -20.974 -6.571 1.00 87.44 132 GLY A CA 1
ATOM 1056 C C . GLY A 1 132 ? 12.878 -19.921 -5.544 1.00 87.44 132 GLY A C 1
ATOM 1057 O O . GLY A 1 132 ? 13.446 -19.891 -4.460 1.00 87.44 132 GLY A O 1
ATOM 1058 N N . LEU A 1 133 ? 11.920 -19.047 -5.885 1.00 85.31 133 LEU A N 1
ATOM 1059 C CA . LEU A 1 133 ? 11.411 -18.030 -4.967 1.00 85.31 133 LEU A CA 1
ATOM 1060 C C . LEU A 1 133 ? 10.620 -18.682 -3.829 1.00 85.31 133 LEU A C 1
ATOM 1062 O O . LEU A 1 133 ? 9.887 -19.658 -4.040 1.00 85.31 133 LEU A O 1
ATOM 1066 N N . ASP A 1 134 ? 10.707 -18.106 -2.639 1.00 85.00 134 ASP A N 1
ATOM 1067 C CA . ASP A 1 134 ? 9.901 -18.529 -1.502 1.00 85.00 134 ASP A CA 1
ATOM 1068 C C . ASP A 1 134 ? 8.444 -18.024 -1.598 1.00 85.00 134 ASP A C 1
ATOM 1070 O O . ASP A 1 134 ? 8.026 -17.345 -2.545 1.00 85.00 134 ASP A O 1
ATOM 1074 N N . ARG A 1 135 ? 7.613 -18.401 -0.619 1.00 79.88 135 ARG A N 1
ATOM 1075 C CA . ARG A 1 135 ? 6.191 -18.022 -0.582 1.00 79.88 135 ARG A CA 1
ATOM 1076 C C . ARG A 1 135 ? 5.987 -16.504 -0.491 1.00 79.88 135 ARG A C 1
ATOM 1078 O O . ARG A 1 135 ? 5.066 -15.988 -1.127 1.00 79.88 135 ARG A O 1
ATOM 1085 N N . ASN A 1 136 ? 6.809 -15.810 0.287 1.00 76.50 136 ASN A N 1
ATOM 1086 C CA . ASN A 1 136 ? 6.700 -14.370 0.501 1.00 76.50 136 ASN A CA 1
ATOM 1087 C C . ASN A 1 136 ? 7.171 -13.608 -0.739 1.00 76.50 136 ASN A C 1
ATOM 1089 O O . ASN A 1 136 ? 6.492 -12.691 -1.192 1.00 76.50 136 ASN A O 1
ATOM 1093 N N . GLU A 1 137 ? 8.268 -14.035 -1.357 1.00 82.75 137 GLU A N 1
ATOM 1094 C CA . GLU A 1 137 ? 8.763 -13.480 -2.616 1.00 82.75 137 GLU A CA 1
ATOM 1095 C C . GLU A 1 137 ? 7.709 -13.615 -3.728 1.00 82.75 137 GLU A C 1
ATOM 1097 O O . GLU A 1 137 ? 7.411 -12.646 -4.427 1.00 82.75 137 GLU A O 1
ATOM 1102 N N . LYS A 1 138 ? 7.044 -14.774 -3.845 1.00 86.38 138 LYS A N 1
ATOM 1103 C CA . LYS A 1 138 ? 5.931 -14.972 -4.798 1.00 86.38 138 LYS A CA 1
ATOM 1104 C C . LYS A 1 138 ? 4.742 -14.056 -4.513 1.00 86.38 138 LYS A C 1
ATOM 1106 O O . LYS A 1 138 ? 4.116 -13.557 -5.452 1.00 86.38 138 LYS A O 1
ATOM 1111 N N . LEU A 1 139 ? 4.410 -13.831 -3.242 1.00 81.88 139 LEU A N 1
ATOM 1112 C CA . LEU A 1 139 ? 3.364 -12.885 -2.849 1.00 81.88 139 LEU A CA 1
ATOM 1113 C C . LEU A 1 139 ? 3.735 -11.451 -3.256 1.00 81.88 139 LEU A C 1
ATOM 1115 O O . LEU A 1 139 ? 2.892 -10.730 -3.794 1.00 81.88 139 LEU A O 1
ATOM 1119 N N . LEU A 1 140 ? 4.995 -11.059 -3.067 1.00 82.31 140 LEU A N 1
ATOM 1120 C CA . LEU A 1 140 ? 5.501 -9.745 -3.457 1.00 82.31 140 LEU A CA 1
ATOM 1121 C C . LEU A 1 140 ? 5.484 -9.547 -4.978 1.00 82.31 140 LEU A C 1
ATOM 1123 O O . LEU A 1 140 ? 5.033 -8.492 -5.418 1.00 82.31 140 LEU A O 1
ATOM 1127 N N . VAL A 1 141 ? 5.857 -10.555 -5.784 1.00 88.62 141 VAL A N 1
ATOM 1128 C CA . VAL A 1 141 ? 5.714 -10.478 -7.256 1.00 88.62 141 VAL A CA 1
ATOM 1129 C C . VAL A 1 141 ? 4.257 -10.220 -7.636 1.00 88.62 141 VAL A C 1
ATOM 1131 O O . VAL A 1 141 ? 3.967 -9.292 -8.386 1.00 88.62 141 VAL A O 1
ATOM 1134 N N . ASN A 1 142 ? 3.321 -11.007 -7.095 1.00 87.00 142 ASN A N 1
ATOM 1135 C CA . ASN A 1 142 ? 1.897 -10.833 -7.394 1.00 87.00 142 ASN A CA 1
ATOM 1136 C C . ASN A 1 142 ? 1.373 -9.466 -6.950 1.00 87.00 142 ASN A C 1
ATOM 1138 O O . ASN A 1 142 ? 0.540 -8.877 -7.632 1.00 87.00 142 ASN A O 1
ATOM 1142 N N . THR A 1 143 ? 1.850 -8.958 -5.817 1.00 83.44 143 THR A N 1
ATOM 1143 C CA . THR A 1 143 ? 1.434 -7.645 -5.323 1.00 83.44 143 THR A CA 1
ATOM 1144 C C . THR A 1 143 ? 1.984 -6.520 -6.193 1.00 83.44 143 THR A C 1
ATOM 1146 O O . THR A 1 143 ? 1.234 -5.612 -6.534 1.00 83.44 143 THR A O 1
ATOM 1149 N N . GLY A 1 144 ? 3.244 -6.617 -6.627 1.00 87.50 144 GLY A N 1
ATOM 1150 C CA . GLY A 1 144 ? 3.831 -5.693 -7.596 1.00 87.50 144 GLY A CA 1
ATOM 1151 C C . GLY A 1 144 ? 3.075 -5.700 -8.924 1.00 87.50 144 GLY A C 1
ATOM 1152 O O . GLY A 1 144 ? 2.732 -4.642 -9.431 1.00 87.50 144 GLY A O 1
ATOM 1153 N N . LEU A 1 145 ? 2.714 -6.879 -9.442 1.00 91.50 145 LEU A N 1
ATOM 1154 C CA . LEU A 1 145 ? 1.894 -7.002 -10.654 1.00 91.50 145 LEU A CA 1
ATOM 1155 C C . LEU A 1 145 ? 0.514 -6.360 -10.506 1.00 91.50 145 LEU A C 1
ATOM 1157 O O . LEU A 1 145 ? 0.044 -5.699 -11.426 1.00 91.50 145 LEU A O 1
ATOM 1161 N N . LYS A 1 146 ? -0.139 -6.549 -9.354 1.00 88.62 146 LYS A N 1
ATOM 1162 C CA . LYS A 1 146 ? -1.410 -5.882 -9.054 1.00 88.62 146 LYS A CA 1
ATOM 1163 C C . LYS A 1 146 ? -1.239 -4.366 -9.003 1.00 88.62 146 LYS A C 1
ATOM 1165 O O . LYS A 1 146 ? -2.058 -3.678 -9.590 1.00 88.62 146 LYS A O 1
ATOM 1170 N N . ALA A 1 147 ? -0.179 -3.863 -8.367 1.00 89.25 147 ALA A N 1
ATOM 1171 C CA . ALA A 1 147 ? 0.107 -2.430 -8.316 1.00 89.25 147 ALA A CA 1
ATOM 1172 C C . ALA A 1 147 ? 0.333 -1.852 -9.718 1.00 89.25 147 ALA A C 1
ATOM 1174 O O . ALA A 1 147 ? -0.309 -0.875 -10.071 1.00 89.25 147 ALA A O 1
ATOM 1175 N N . LEU A 1 148 ? 1.155 -2.505 -10.546 1.00 92.38 148 LEU A N 1
ATOM 1176 C CA . LEU A 1 148 ? 1.413 -2.063 -11.922 1.00 92.38 148 LEU A CA 1
ATOM 1177 C C . LEU A 1 148 ? 0.125 -1.950 -12.756 1.00 92.38 148 LEU A C 1
ATOM 1179 O O . LEU A 1 148 ? -0.006 -1.055 -13.583 1.00 92.38 148 LEU A O 1
ATOM 1183 N N . ARG A 1 149 ? -0.824 -2.869 -12.541 1.00 90.25 149 ARG A N 1
ATOM 1184 C CA . ARG A 1 149 ? -2.103 -2.926 -13.271 1.00 90.25 149 ARG A CA 1
ATOM 1185 C C . ARG A 1 149 ? -3.180 -2.011 -12.709 1.00 90.25 149 ARG A C 1
ATOM 1187 O O . ARG A 1 149 ? -4.084 -1.647 -13.439 1.00 90.25 149 ARG A O 1
ATOM 1194 N N . ALA A 1 150 ? -3.114 -1.714 -11.418 1.00 89.44 150 ALA A N 1
ATOM 1195 C CA . ALA A 1 150 ? -4.056 -0.844 -10.728 1.00 89.44 150 ALA A CA 1
ATOM 1196 C C . ALA A 1 150 ? -3.564 0.610 -10.672 1.00 89.44 150 ALA A C 1
ATOM 1198 O O . ALA A 1 150 ? -4.150 1.413 -9.950 1.00 89.44 150 ALA A O 1
ATOM 1199 N N . PHE A 1 151 ? -2.458 0.935 -11.355 1.00 92.25 151 PHE A N 1
ATOM 1200 C CA . PHE A 1 151 ? -1.971 2.305 -11.417 1.00 92.25 151 PHE A CA 1
ATOM 1201 C C . PHE A 1 151 ? -3.039 3.189 -12.086 1.00 92.25 151 PHE A C 1
ATOM 1203 O O . PHE A 1 151 ? -3.534 2.794 -13.141 1.00 92.25 151 PHE A O 1
ATOM 1210 N N . PRO A 1 152 ? -3.393 4.352 -11.508 1.00 91.50 152 PRO A N 1
ATOM 1211 C CA . PRO A 1 152 ? -4.480 5.182 -12.021 1.00 91.50 152 PRO A CA 1
ATOM 1212 C C . PRO A 1 152 ? -4.261 5.596 -13.478 1.00 91.50 152 PRO A C 1
ATOM 1214 O O . PRO A 1 152 ? -3.159 6.013 -13.851 1.00 91.50 152 PRO A O 1
ATOM 1217 N N . GLU A 1 153 ? -5.311 5.505 -14.293 1.00 87.19 153 GLU A N 1
ATOM 1218 C CA . GLU A 1 153 ? -5.245 5.887 -15.708 1.00 87.19 153 GLU A CA 1
ATOM 1219 C C . GLU A 1 153 ? -5.274 7.414 -15.862 1.00 87.19 153 GLU A C 1
ATOM 1221 O O . GLU A 1 153 ? -4.510 7.973 -16.656 1.00 87.19 153 GLU A O 1
ATOM 1226 N N . SER A 1 154 ? -6.071 8.096 -15.031 1.00 83.62 154 SER A N 1
ATOM 1227 C CA . SER A 1 154 ? -6.174 9.558 -14.970 1.00 83.62 154 SER A CA 1
ATOM 1228 C C . SER A 1 154 ? -5.865 10.103 -13.569 1.00 83.62 154 SER A C 1
ATOM 1230 O O . SER A 1 154 ? -6.060 9.434 -12.555 1.00 83.62 154 SER A O 1
ATOM 1232 N N . SER A 1 155 ? -5.377 11.342 -13.514 1.00 81.56 155 SER A N 1
ATOM 1233 C CA . SER A 1 155 ? -5.268 12.146 -12.289 1.00 81.56 155 SER A CA 1
ATOM 1234 C C . SER A 1 155 ? -6.608 12.728 -11.825 1.00 81.56 155 SER A C 1
ATOM 1236 O O . SER A 1 155 ? -6.696 13.196 -10.693 1.00 81.56 155 SER A O 1
ATOM 1238 N N . ASP A 1 156 ? -7.646 12.691 -12.664 1.00 83.06 156 ASP A N 1
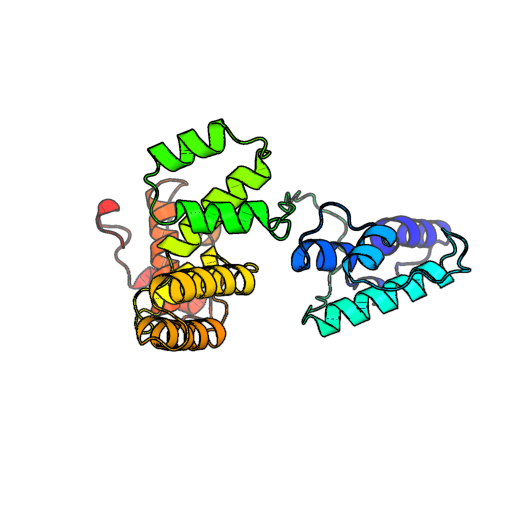ATOM 1239 C CA . ASP A 1 156 ? -8.946 13.315 -12.377 1.00 83.06 156 ASP A CA 1
ATOM 1240 C C . ASP A 1 156 ? -9.810 12.474 -11.422 1.00 83.06 156 ASP A C 1
ATOM 1242 O O . ASP A 1 156 ? -10.685 12.996 -10.730 1.00 83.06 156 ASP A O 1
ATOM 1246 N N . SER A 1 157 ? -9.560 11.162 -11.351 1.00 85.44 157 SER A N 1
ATOM 1247 C CA . SER A 1 157 ? -10.302 10.250 -10.478 1.00 85.44 157 SER A CA 1
ATOM 1248 C C . SER A 1 157 ? -9.681 10.195 -9.082 1.00 85.44 157 SER A C 1
ATOM 1250 O O . SER A 1 157 ? -8.774 9.405 -8.800 1.00 85.44 157 SER A O 1
ATOM 1252 N N . LEU A 1 158 ? -10.209 11.012 -8.163 1.00 82.88 158 LEU A N 1
ATOM 1253 C CA . LEU A 1 158 ? -9.807 10.997 -6.748 1.00 82.88 158 LEU A CA 1
ATOM 1254 C C . LEU A 1 158 ? -9.965 9.608 -6.115 1.00 82.88 158 LEU A C 1
ATOM 1256 O O . LEU A 1 158 ? -9.134 9.202 -5.301 1.00 82.88 158 LEU A O 1
ATOM 1260 N N . GLN A 1 159 ? -11.004 8.866 -6.508 1.00 82.44 159 GLN A N 1
ATOM 1261 C CA . GLN A 1 159 ? -11.244 7.508 -6.026 1.00 82.44 159 GLN A CA 1
ATOM 1262 C C . GLN A 1 159 ? -10.153 6.538 -6.465 1.00 82.44 159 GLN A C 1
ATOM 1264 O O . GLN A 1 159 ? -9.626 5.818 -5.622 1.00 82.44 159 GLN A O 1
ATOM 1269 N N . GLU A 1 160 ? -9.783 6.519 -7.749 1.00 86.62 160 GLU A N 1
ATOM 1270 C CA . GLU A 1 160 ? -8.718 5.639 -8.245 1.00 86.62 160 GLU A CA 1
ATOM 1271 C C . GLU A 1 160 ? -7.381 5.976 -7.597 1.00 86.62 160 GLU A C 1
ATOM 1273 O O . GLU A 1 160 ? -6.664 5.085 -7.135 1.00 86.62 160 GLU A O 1
ATOM 1278 N N . MET A 1 161 ? -7.064 7.269 -7.495 1.00 88.12 161 MET A N 1
ATOM 1279 C CA . MET A 1 161 ? -5.838 7.722 -6.852 1.00 88.12 161 MET A CA 1
ATOM 1280 C C . MET A 1 161 ? -5.788 7.307 -5.374 1.00 88.12 161 MET A C 1
ATOM 1282 O O . MET A 1 161 ? -4.758 6.826 -4.894 1.00 88.12 161 MET A O 1
ATOM 1286 N N . ALA A 1 162 ? -6.900 7.441 -4.646 1.00 83.81 162 ALA A N 1
ATOM 1287 C CA . ALA A 1 162 ? -6.976 7.084 -3.232 1.00 83.81 162 ALA A CA 1
ATOM 1288 C C . ALA A 1 162 ? -6.985 5.563 -3.026 1.00 83.81 162 ALA A C 1
ATOM 1290 O O . ALA A 1 162 ? -6.285 5.073 -2.140 1.00 83.81 162 ALA A O 1
ATOM 1291 N N . ALA A 1 163 ? -7.702 4.811 -3.869 1.00 83.31 163 ALA A N 1
ATOM 1292 C CA . ALA A 1 163 ? -7.684 3.346 -3.938 1.00 83.31 163 ALA A CA 1
ATOM 1293 C C . ALA A 1 163 ? -6.270 2.825 -4.144 1.00 83.31 163 ALA A C 1
ATOM 1295 O O . ALA A 1 163 ? -5.790 2.000 -3.362 1.00 83.31 163 ALA A O 1
ATOM 1296 N N . TYR A 1 164 ? -5.572 3.365 -5.140 1.00 88.06 164 TYR A N 1
ATOM 1297 C CA . TYR A 1 164 ? -4.193 3.008 -5.405 1.00 88.06 164 TYR A CA 1
ATOM 1298 C C . TYR A 1 164 ? -3.293 3.351 -4.217 1.00 88.06 164 TYR A C 1
ATOM 1300 O O . TYR A 1 164 ? -2.554 2.484 -3.747 1.00 88.06 164 TYR A O 1
ATOM 1308 N N . LYS A 1 165 ? -3.392 4.575 -3.676 1.00 83.75 165 LYS A N 1
ATOM 1309 C CA . LYS A 1 165 ? -2.587 5.030 -2.534 1.00 83.75 165 LYS A CA 1
ATOM 1310 C C . LYS A 1 165 ? -2.799 4.180 -1.287 1.00 83.75 165 LYS A C 1
ATOM 1312 O O . LYS A 1 165 ? -1.819 3.778 -0.664 1.00 83.75 165 LYS A O 1
ATOM 1317 N N . HIS A 1 166 ? -4.043 3.836 -0.973 1.00 78.56 166 HIS A N 1
ATOM 1318 C CA . HIS A 1 166 ? -4.380 2.934 0.123 1.00 78.56 166 HIS A CA 1
ATOM 1319 C C . HIS A 1 166 ? -3.832 1.519 -0.117 1.00 78.56 166 HIS A C 1
ATOM 1321 O O . HIS A 1 166 ? -3.213 0.933 0.771 1.00 78.56 166 HIS A O 1
ATOM 1327 N N . PHE A 1 167 ? -3.991 0.986 -1.333 1.00 80.44 167 PHE A N 1
ATOM 1328 C CA . PHE A 1 167 ? -3.528 -0.352 -1.704 1.00 80.44 167 PHE A CA 1
ATOM 1329 C C . PHE A 1 167 ? -2.002 -0.504 -1.617 1.00 80.44 167 PHE A C 1
ATOM 1331 O O . PHE A 1 167 ? -1.486 -1.481 -1.053 1.00 80.44 167 PHE A O 1
ATOM 1338 N N . VAL A 1 168 ? -1.247 0.443 -2.181 1.00 78.31 168 VAL A N 1
ATOM 1339 C CA . VAL A 1 168 ? 0.221 0.393 -2.121 1.00 78.31 168 VAL A CA 1
ATOM 1340 C C . VAL A 1 168 ? 0.726 0.775 -0.733 1.00 78.31 168 VAL A C 1
ATOM 1342 O O . VAL A 1 168 ? 1.693 0.169 -0.255 1.00 78.31 168 VAL A O 1
ATOM 1345 N N . GLY A 1 169 ? 0.051 1.719 -0.071 1.00 75.94 169 GLY A N 1
ATOM 1346 C CA . GLY A 1 169 ? 0.353 2.192 1.272 1.00 75.94 169 GLY A CA 1
ATOM 1347 C C . GLY A 1 169 ? 1.823 2.614 1.402 1.00 75.94 169 GLY A C 1
ATOM 1348 O O . GLY A 1 169 ? 2.338 3.328 0.536 1.00 75.94 169 GLY A O 1
ATOM 1349 N N . PRO A 1 170 ? 2.561 2.106 2.409 1.00 67.38 170 PRO A N 1
ATOM 1350 C CA . PRO A 1 170 ? 3.988 2.399 2.584 1.00 67.38 170 PRO A CA 1
ATOM 1351 C C . PRO A 1 170 ? 4.871 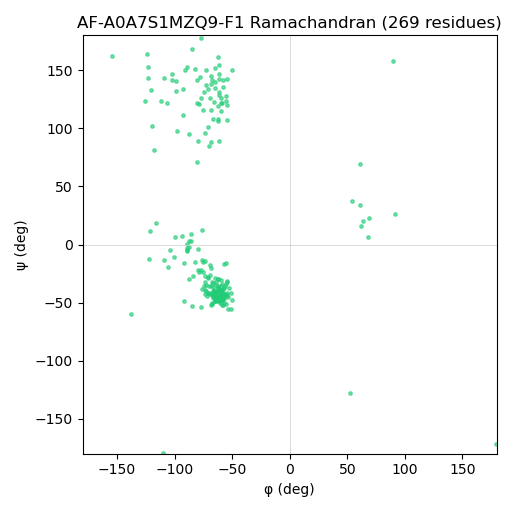2.047 1.373 1.00 67.38 170 PRO A C 1
ATOM 1353 O O . PRO A 1 170 ? 5.996 2.525 1.260 1.00 67.38 170 PRO A O 1
ATOM 1356 N N . ARG A 1 171 ? 4.384 1.217 0.439 1.00 73.69 171 ARG A N 1
ATOM 1357 C CA . ARG A 1 171 ? 5.111 0.795 -0.773 1.00 73.69 171 ARG A CA 1
ATOM 1358 C C . ARG A 1 171 ? 4.963 1.776 -1.934 1.00 73.69 171 ARG A C 1
ATOM 1360 O O . ARG A 1 171 ? 5.377 1.441 -3.045 1.00 73.69 171 ARG A O 1
ATOM 1367 N N . MET A 1 172 ? 4.384 2.957 -1.710 1.00 82.31 172 MET A N 1
ATOM 1368 C CA . MET A 1 172 ? 4.148 3.962 -2.750 1.00 82.31 172 MET A CA 1
ATOM 1369 C C . MET A 1 172 ? 5.411 4.257 -3.562 1.00 82.31 172 MET A C 1
ATOM 1371 O O . MET A 1 172 ? 5.415 4.056 -4.772 1.00 82.31 172 MET A O 1
ATOM 1375 N N . ARG A 1 173 ? 6.515 4.633 -2.900 1.00 79.31 173 ARG A N 1
ATOM 1376 C CA . ARG A 1 173 ? 7.781 4.963 -3.581 1.00 79.31 173 ARG A CA 1
ATOM 1377 C C . ARG A 1 173 ? 8.290 3.816 -4.452 1.00 79.31 173 ARG A C 1
ATOM 1379 O O . ARG A 1 173 ? 8.625 4.027 -5.609 1.00 79.31 173 ARG A O 1
ATOM 1386 N N . PHE A 1 174 ? 8.291 2.596 -3.917 1.00 80.44 174 PHE A N 1
ATOM 1387 C CA . PHE A 1 174 ? 8.709 1.411 -4.668 1.00 80.44 174 PHE A CA 1
ATOM 1388 C C . PHE A 1 174 ? 7.818 1.172 -5.893 1.00 80.44 174 PHE A C 1
ATOM 1390 O O . PHE A 1 174 ? 8.324 0.959 -6.991 1.00 80.44 174 PHE A O 1
ATOM 1397 N N . SER A 1 175 ? 6.500 1.245 -5.715 1.00 87.56 175 SER A N 1
ATOM 1398 C CA . SER A 1 175 ? 5.531 0.999 -6.790 1.00 87.56 175 SER A CA 1
ATOM 1399 C C . SER A 1 175 ? 5.648 2.052 -7.896 1.00 87.56 175 SER A C 1
ATOM 1401 O O . SER A 1 175 ? 5.654 1.702 -9.072 1.00 87.56 175 SER A O 1
ATOM 1403 N N . VAL A 1 176 ? 5.846 3.320 -7.521 1.00 89.94 176 VAL A N 1
ATOM 1404 C CA . VAL A 1 176 ? 6.142 4.429 -8.440 1.00 89.94 176 VAL A CA 1
ATOM 1405 C C . VAL A 1 176 ? 7.438 4.172 -9.210 1.00 89.94 176 VAL A C 1
ATOM 1407 O O . VAL A 1 176 ? 7.434 4.257 -10.433 1.00 89.94 176 VAL A O 1
ATOM 1410 N N . CYS A 1 177 ? 8.530 3.776 -8.548 1.00 89.12 177 CYS A N 1
ATOM 1411 C CA . CYS A 1 177 ? 9.782 3.462 -9.244 1.00 89.12 177 CYS A CA 1
ATOM 1412 C C . CYS A 1 177 ? 9.631 2.304 -10.243 1.00 89.12 177 CYS A C 1
ATOM 1414 O O . CYS A 1 177 ? 10.202 2.361 -11.331 1.00 89.12 177 CYS A O 1
ATOM 1416 N N . LEU A 1 178 ? 8.869 1.258 -9.900 1.00 90.81 178 LEU A N 1
ATOM 1417 C CA . LEU A 1 178 ? 8.603 0.151 -10.825 1.00 90.81 178 LEU A CA 1
ATOM 1418 C C . LEU A 1 178 ? 7.785 0.615 -12.031 1.00 90.81 178 LEU A C 1
ATOM 1420 O O . LEU A 1 178 ? 8.126 0.267 -13.159 1.00 90.81 178 LEU A O 1
ATOM 1424 N N . GLN A 1 179 ? 6.742 1.412 -11.805 1.00 94.50 179 GLN A N 1
ATOM 1425 C CA . GLN A 1 179 ? 5.920 1.954 -12.882 1.00 94.50 179 GLN A CA 1
ATOM 1426 C C . GLN A 1 179 ? 6.748 2.854 -13.813 1.00 94.50 179 GLN A C 1
ATOM 1428 O O . GLN A 1 179 ? 6.696 2.683 -15.029 1.00 94.50 179 GLN A O 1
ATOM 1433 N N . ALA A 1 180 ? 7.580 3.736 -13.251 1.00 93.50 180 ALA A N 1
ATOM 1434 C CA . ALA A 1 180 ? 8.492 4.594 -14.006 1.00 93.50 180 ALA A CA 1
ATOM 1435 C C . ALA A 1 180 ? 9.461 3.767 -14.862 1.00 93.50 180 ALA A C 1
ATOM 1437 O O . ALA A 1 180 ? 9.616 4.022 -16.054 1.00 93.50 180 ALA A O 1
ATOM 1438 N N . ALA A 1 181 ? 10.078 2.734 -14.275 1.00 93.00 181 ALA A N 1
ATOM 1439 C CA . ALA A 1 181 ? 10.987 1.843 -14.991 1.00 93.00 181 ALA A CA 1
ATOM 1440 C C . ALA A 1 181 ? 10.285 1.111 -16.144 1.00 93.00 181 ALA A C 1
ATOM 1442 O O . ALA A 1 181 ? 10.860 0.984 -17.223 1.00 93.00 181 ALA A O 1
ATOM 1443 N N . LEU A 1 182 ? 9.046 0.654 -15.932 1.00 94.88 182 LEU A N 1
ATOM 1444 C CA . LEU A 1 182 ? 8.256 -0.016 -16.963 1.00 94.88 182 LEU A CA 1
ATOM 1445 C C . LEU A 1 182 ? 7.913 0.929 -18.120 1.00 94.88 182 LEU A C 1
ATOM 1447 O O . LEU A 1 182 ? 8.089 0.557 -19.277 1.00 94.88 182 LEU A O 1
ATOM 1451 N N . ILE A 1 183 ? 7.459 2.146 -17.813 1.00 95.06 183 ILE A N 1
ATOM 1452 C CA . ILE A 1 183 ? 7.103 3.150 -18.822 1.00 95.06 183 ILE A CA 1
ATOM 1453 C C . ILE A 1 183 ? 8.342 3.578 -19.604 1.00 95.06 183 ILE A C 1
ATOM 1455 O O . ILE A 1 183 ? 8.333 3.521 -20.828 1.00 95.06 183 ILE A O 1
ATOM 1459 N N . CYS A 1 184 ? 9.440 3.914 -18.924 1.00 95.06 184 CYS A N 1
ATOM 1460 C CA . CYS A 1 184 ? 10.692 4.285 -19.582 1.00 95.06 184 CYS A CA 1
ATOM 1461 C C . CYS A 1 184 ? 11.243 3.161 -20.470 1.00 95.06 184 CYS A C 1
ATOM 1463 O O . CYS 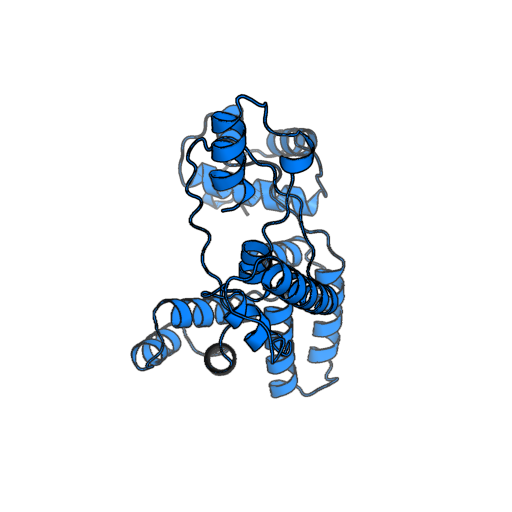A 1 184 ? 11.809 3.446 -21.520 1.00 95.06 184 CYS A O 1
ATOM 1465 N N . ALA A 1 185 ? 11.080 1.894 -20.076 1.00 93.62 185 ALA A N 1
ATOM 1466 C CA . ALA A 1 185 ? 11.517 0.759 -20.888 1.00 93.62 185 ALA A CA 1
ATOM 1467 C C . ALA A 1 185 ? 10.664 0.549 -22.151 1.00 93.62 185 ALA A C 1
ATOM 1469 O O . ALA A 1 185 ? 11.170 -0.003 -23.125 1.00 93.62 185 ALA A O 1
ATOM 1470 N N . ARG A 1 186 ? 9.387 0.949 -22.130 1.00 93.81 186 ARG A N 1
ATOM 1471 C CA . ARG A 1 186 ? 8.448 0.777 -23.250 1.00 93.81 186 ARG A CA 1
ATOM 1472 C C . ARG A 1 186 ? 8.418 1.975 -24.187 1.00 93.81 186 ARG A C 1
ATOM 1474 O O . ARG A 1 186 ? 8.526 1.810 -25.392 1.00 93.81 186 ARG A O 1
ATOM 1481 N N . GLU A 1 187 ? 8.292 3.159 -23.606 1.00 96.00 187 GLU A N 1
ATOM 1482 C CA . GLU A 1 187 ? 7.991 4.405 -24.313 1.00 96.00 187 GLU A CA 1
ATOM 1483 C C . GLU A 1 187 ? 9.196 5.355 -24.347 1.00 96.00 187 GLU A C 1
ATOM 1485 O O . GLU A 1 187 ? 9.217 6.323 -25.100 1.00 96.00 187 GLU A O 1
ATOM 1490 N N . GLY A 1 188 ? 10.223 5.090 -23.536 1.00 95.19 188 GLY A N 1
ATOM 1491 C CA . GLY A 1 188 ? 11.391 5.954 -23.399 1.00 95.19 188 GLY A CA 1
ATOM 1492 C C . GLY A 1 188 ? 11.238 7.017 -22.310 1.00 95.19 188 GLY A C 1
ATOM 1493 O O . GLY A 1 188 ? 10.139 7.389 -21.886 1.00 95.19 188 GLY A O 1
ATOM 1494 N N . TRP A 1 189 ? 12.383 7.506 -21.838 1.00 94.62 189 TRP A N 1
ATOM 1495 C CA . TRP A 1 189 ? 12.456 8.613 -20.887 1.00 94.62 189 TRP A CA 1
ATOM 1496 C C . TRP A 1 189 ? 12.010 9.922 -21.555 1.00 94.62 189 TRP A C 1
ATOM 1498 O O . TRP A 1 189 ? 12.379 10.189 -22.694 1.00 94.62 189 TRP A O 1
ATOM 1508 N N . LEU A 1 190 ? 11.223 10.729 -20.834 1.00 94.88 190 LEU A N 1
ATOM 1509 C CA . LEU A 1 190 ? 10.586 11.972 -21.321 1.00 94.88 190 LEU A CA 1
ATOM 1510 C C . LEU A 1 190 ? 9.590 11.801 -22.484 1.00 94.88 190 LEU A C 1
ATOM 1512 O O . LEU A 1 190 ? 9.207 12.786 -23.108 1.00 94.88 190 LEU A O 1
ATOM 1516 N N . SER A 1 191 ? 9.123 10.581 -22.743 1.00 97.38 191 SER A N 1
ATOM 1517 C CA . SER A 1 191 ? 7.950 10.358 -23.593 1.00 97.38 191 SER A CA 1
ATOM 1518 C C . SER A 1 191 ? 6.688 10.994 -23.000 1.00 97.38 191 SER A C 1
ATOM 1520 O O . SER A 1 191 ? 6.615 11.241 -21.792 1.00 97.38 191 SER A O 1
ATOM 1522 N N . GLU A 1 192 ? 5.657 11.205 -23.822 1.00 96.69 192 GLU A N 1
ATOM 1523 C CA . GLU A 1 192 ? 4.349 11.690 -23.350 1.00 96.69 192 GLU A CA 1
ATOM 1524 C C . GLU A 1 192 ? 3.787 10.801 -22.231 1.00 96.69 192 GLU A C 1
ATOM 1526 O O . GLU A 1 192 ? 3.323 11.302 -21.206 1.00 96.69 192 GLU A O 1
ATOM 1531 N N . ALA A 1 193 ? 3.923 9.477 -22.368 1.00 94.81 193 ALA A N 1
ATOM 1532 C CA . ALA A 1 193 ? 3.509 8.516 -21.351 1.00 94.81 193 ALA A CA 1
ATOM 1533 C C . ALA A 1 193 ? 4.277 8.684 -20.028 1.00 94.81 193 ALA A C 1
ATOM 1535 O O . ALA A 1 193 ? 3.676 8.610 -18.952 1.00 94.81 193 ALA A O 1
ATOM 1536 N N . HIS A 1 194 ? 5.591 8.932 -20.094 1.00 95.62 194 HIS A N 1
ATOM 1537 C CA . HIS A 1 194 ? 6.417 9.190 -18.914 1.00 95.62 194 HIS A CA 1
ATOM 1538 C C . HIS A 1 194 ? 6.040 10.511 -18.232 1.00 95.62 194 HIS A C 1
ATOM 1540 O O . HIS A 1 194 ? 5.891 10.544 -17.013 1.00 95.62 194 HIS A O 1
ATOM 1546 N N . LEU A 1 195 ? 5.816 11.583 -18.997 1.00 95.38 195 LEU A N 1
ATOM 1547 C CA . LEU A 1 195 ? 5.415 12.883 -18.450 1.00 95.38 195 LEU A CA 1
ATOM 1548 C C . LEU A 1 195 ? 4.016 12.841 -17.818 1.00 95.38 195 LEU A C 1
ATOM 1550 O O . LEU A 1 195 ? 3.830 13.352 -16.714 1.00 95.38 195 LEU A O 1
ATOM 1554 N N . ALA A 1 196 ? 3.054 12.173 -18.462 1.00 94.06 196 ALA A N 1
ATOM 1555 C CA . ALA A 1 196 ? 1.722 11.949 -17.897 1.00 94.06 196 ALA A CA 1
ATOM 1556 C C . ALA A 1 196 ? 1.782 11.105 -16.612 1.00 94.06 196 ALA A C 1
ATOM 1558 O O . ALA A 1 196 ? 1.034 11.323 -15.660 1.00 94.06 196 ALA A O 1
ATOM 1559 N N . PHE A 1 197 ? 2.693 10.130 -16.554 1.00 95.19 197 PHE A N 1
ATOM 1560 C CA . PHE A 1 197 ? 2.955 9.374 -15.335 1.00 95.19 197 PHE A CA 1
ATOM 1561 C C . PHE A 1 197 ? 3.517 10.247 -14.209 1.00 95.19 197 PHE A C 1
ATOM 1563 O O . PHE A 1 197 ? 2.981 10.193 -13.105 1.00 95.19 197 PHE A O 1
ATOM 1570 N N . GLU A 1 198 ? 4.533 11.067 -14.479 1.00 94.19 198 GLU A N 1
ATOM 1571 C CA . GLU A 1 198 ? 5.103 11.995 -13.492 1.00 94.19 198 GLU A CA 1
ATOM 1572 C C . GLU A 1 198 ? 4.044 12.964 -12.943 1.00 94.19 198 GLU A C 1
ATOM 1574 O O . GLU A 1 198 ? 4.010 13.245 -11.742 1.00 94.19 198 GLU A O 1
ATOM 1579 N N . ASP A 1 199 ? 3.125 13.428 -13.793 1.00 93.19 199 ASP A N 1
ATOM 1580 C CA . ASP A 1 199 ? 2.005 14.259 -13.357 1.00 93.19 199 ASP A CA 1
ATOM 1581 C C . ASP A 1 199 ? 1.048 13.518 -12.408 1.00 93.19 199 ASP A C 1
ATOM 1583 O O . ASP A 1 199 ? 0.753 14.007 -11.313 1.00 93.19 199 ASP A O 1
ATOM 1587 N N . ARG A 1 200 ? 0.652 12.283 -12.740 1.00 93.62 200 ARG A N 1
ATOM 1588 C CA . ARG A 1 200 ? -0.152 11.429 -11.843 1.00 93.62 200 ARG A CA 1
ATOM 1589 C C . ARG A 1 200 ? 0.556 11.142 -10.519 1.00 93.62 200 ARG A C 1
ATOM 1591 O O . ARG A 1 200 ? -0.075 11.151 -9.464 1.00 93.62 200 ARG A O 1
ATOM 1598 N N . VAL A 1 201 ? 1.869 10.916 -10.540 1.00 92.56 201 VAL A N 1
ATOM 1599 C CA . VAL A 1 201 ? 2.667 10.713 -9.319 1.00 92.56 201 VAL A CA 1
ATOM 1600 C C . VAL A 1 201 ? 2.666 11.968 -8.453 1.00 92.56 201 VAL A C 1
ATOM 1602 O O . VAL A 1 201 ? 2.506 11.861 -7.237 1.00 92.56 201 VAL A O 1
ATOM 1605 N N . ARG A 1 202 ? 2.787 13.157 -9.052 1.00 89.56 202 ARG A N 1
ATOM 1606 C CA . ARG A 1 202 ? 2.704 14.427 -8.319 1.00 89.56 202 ARG A CA 1
ATOM 1607 C C . ARG A 1 202 ? 1.373 14.557 -7.578 1.00 89.56 202 ARG A C 1
ATOM 1609 O O . ARG A 1 202 ? 1.383 14.878 -6.390 1.00 89.56 202 ARG A O 1
ATOM 1616 N N . HIS A 1 203 ? 0.260 14.234 -8.237 1.00 89.38 203 HIS A N 1
ATOM 1617 C CA . HIS A 1 203 ? -1.069 14.224 -7.620 1.00 89.38 203 HIS A CA 1
ATOM 1618 C C . HIS A 1 203 ? -1.170 13.185 -6.489 1.00 89.38 203 HIS A C 1
ATOM 1620 O O . HIS A 1 203 ? -1.549 13.533 -5.369 1.00 89.38 203 HIS A O 1
ATOM 1626 N N . LEU A 1 204 ? -0.726 11.943 -6.724 1.00 88.31 204 LEU A N 1
ATOM 1627 C CA . LEU A 1 204 ? -0.697 10.885 -5.701 1.00 88.31 204 LEU A CA 1
ATOM 1628 C C . LEU A 1 204 ? 0.095 11.289 -4.455 1.00 88.31 204 LEU A C 1
ATOM 1630 O O . LEU A 1 204 ? -0.324 11.006 -3.329 1.00 88.31 204 LEU A O 1
ATOM 1634 N N . LEU A 1 205 ? 1.253 11.924 -4.636 1.00 82.69 205 LEU A N 1
ATOM 1635 C CA . LEU A 1 205 ? 2.107 12.355 -3.531 1.00 82.69 205 LEU A CA 1
ATOM 1636 C C . LEU A 1 205 ? 1.523 13.560 -2.784 1.00 82.69 205 LEU A C 1
ATOM 1638 O O . LEU A 1 205 ? 1.660 13.616 -1.564 1.00 82.69 205 LEU A O 1
ATOM 1642 N N . ALA A 1 206 ? 0.843 14.474 -3.481 1.00 80.62 206 ALA A N 1
ATOM 1643 C CA . ALA A 1 206 ? 0.189 15.640 -2.883 1.00 80.62 206 ALA A CA 1
ATOM 1644 C C . ALA A 1 206 ? -1.092 15.292 -2.104 1.00 80.62 206 ALA A C 1
ATOM 1646 O O . ALA A 1 206 ? -1.458 15.997 -1.162 1.00 80.62 206 ALA A O 1
ATOM 1647 N N . MET A 1 207 ? -1.779 14.207 -2.473 1.00 77.94 207 MET A N 1
ATOM 1648 C CA . MET A 1 207 ? -2.973 13.751 -1.765 1.00 77.94 207 MET A CA 1
ATOM 1649 C C . MET A 1 207 ? -2.687 13.392 -0.304 1.00 77.94 207 MET A C 1
ATOM 1651 O O . MET A 1 207 ? -1.643 12.829 0.021 1.00 77.94 207 MET A O 1
ATOM 1655 N N . ARG A 1 208 ? -3.648 13.623 0.592 1.00 69.94 208 ARG A N 1
ATOM 1656 C CA . ARG A 1 208 ? -3.551 13.128 1.974 1.00 69.94 208 ARG A CA 1
ATOM 1657 C C . ARG A 1 208 ? -3.770 11.619 2.014 1.00 69.94 208 ARG A C 1
ATOM 1659 O O . ARG A 1 208 ? -4.499 11.072 1.188 1.00 69.94 208 ARG A O 1
ATOM 1666 N N . ASP A 1 209 ? -3.156 10.953 2.984 1.00 67.75 209 ASP A N 1
ATOM 1667 C CA . ASP A 1 209 ? -3.500 9.566 3.285 1.00 67.75 209 ASP A CA 1
ATOM 1668 C C . ASP A 1 209 ? -4.911 9.520 3.874 1.00 67.75 209 ASP A C 1
ATOM 1670 O O . ASP A 1 209 ? -5.165 10.062 4.950 1.00 67.75 209 ASP A O 1
ATOM 1674 N N . VAL A 1 210 ? -5.837 8.880 3.160 1.00 70.19 210 VAL A N 1
ATOM 1675 C CA . VAL A 1 210 ? -7.227 8.739 3.600 1.00 70.19 210 VAL A CA 1
ATOM 1676 C C . VAL A 1 210 ? -7.398 7.368 4.242 1.00 70.19 210 VAL A C 1
ATOM 1678 O O . VAL A 1 210 ? -7.554 6.351 3.564 1.00 70.19 210 VAL A O 1
ATOM 1681 N N . GLN A 1 211 ? -7.338 7.336 5.571 1.00 74.44 211 GLN A N 1
ATOM 1682 C CA . GLN A 1 211 ? -7.725 6.151 6.330 1.00 74.44 211 GLN A CA 1
ATOM 1683 C C . GLN A 1 211 ? -9.252 6.095 6.461 1.00 74.44 211 GLN A C 1
ATOM 1685 O O . GLN A 1 211 ? -9.872 7.147 6.639 1.00 74.44 211 GLN A O 1
ATOM 1690 N N . PRO A 1 212 ? -9.876 4.906 6.386 1.00 80.38 212 PRO A N 1
ATOM 1691 C CA . PRO A 1 212 ? -11.299 4.768 6.674 1.00 80.38 212 PRO A CA 1
ATOM 1692 C C . PRO A 1 212 ? -11.625 5.313 8.072 1.00 80.38 212 PRO A C 1
ATOM 1694 O O . PRO A 1 212 ? -11.038 4.874 9.061 1.00 80.38 212 PRO A O 1
ATOM 1697 N N . LEU A 1 213 ? -12.550 6.272 8.157 1.00 82.94 213 LEU A N 1
ATOM 1698 C CA . LEU A 1 213 ? -12.979 6.878 9.429 1.00 82.94 213 LEU A CA 1
ATOM 1699 C C . LEU A 1 213 ? -13.894 5.951 10.239 1.00 82.94 213 LEU A C 1
ATOM 1701 O O . LEU A 1 213 ? -13.997 6.076 11.465 1.00 82.94 213 LEU A O 1
ATOM 1705 N N . VAL A 1 214 ? -14.551 5.027 9.538 1.00 87.69 214 VAL A N 1
ATOM 1706 C CA . VAL A 1 214 ? -15.496 4.053 10.078 1.00 87.69 214 VAL A CA 1
ATOM 1707 C C . VAL A 1 214 ? -15.046 2.636 9.740 1.00 87.69 214 VAL A C 1
ATOM 1709 O O . VAL A 1 214 ? -14.505 2.365 8.665 1.00 87.69 214 VAL A O 1
ATOM 1712 N N . ASP A 1 215 ? -15.261 1.719 10.677 1.00 86.75 215 ASP A N 1
ATOM 1713 C CA . ASP A 1 215 ? -14.966 0.301 10.512 1.00 86.75 215 ASP A CA 1
ATOM 1714 C C . ASP A 1 215 ? -16.253 -0.532 10.433 1.00 86.75 215 ASP A C 1
ATOM 1716 O O . ASP A 1 215 ? -17.369 -0.016 10.482 1.00 86.75 215 ASP A O 1
ATOM 1720 N N . GLY A 1 216 ? -16.099 -1.849 10.287 1.00 85.56 216 GLY A N 1
ATOM 1721 C CA . GLY A 1 216 ? -17.249 -2.748 10.222 1.00 85.56 216 GLY A CA 1
ATOM 1722 C C . GLY A 1 216 ? -18.091 -2.728 11.499 1.00 85.56 216 GLY A C 1
ATOM 1723 O O . GLY A 1 216 ? -19.306 -2.803 11.399 1.00 85.56 216 GLY A O 1
ATOM 1724 N N . GLY A 1 217 ? -17.477 -2.588 12.678 1.00 88.50 217 GLY A N 1
ATOM 1725 C CA . GLY A 1 217 ? -18.212 -2.553 13.945 1.00 88.50 217 GLY A CA 1
ATOM 1726 C C . GLY A 1 217 ? -19.105 -1.322 14.042 1.00 88.50 217 GLY A C 1
ATOM 1727 O O . GLY A 1 217 ? -20.280 -1.440 14.383 1.00 88.50 217 GLY A O 1
ATOM 1728 N N . TRP A 1 218 ? -18.576 -0.166 13.641 1.00 92.62 218 TRP A N 1
ATOM 1729 C CA . TRP A 1 218 ? -19.336 1.075 13.563 1.00 92.62 218 TRP A CA 1
ATOM 1730 C C . TRP A 1 218 ? -20.544 0.947 12.625 1.00 92.62 218 TRP A C 1
ATOM 1732 O O . TRP A 1 218 ? -21.656 1.307 13.007 1.00 92.62 218 TRP A O 1
ATOM 1742 N N . ILE A 1 219 ? -20.353 0.374 11.429 1.00 91.88 219 ILE A N 1
ATOM 1743 C CA . ILE A 1 219 ? -21.444 0.185 10.459 1.00 91.88 219 ILE A CA 1
ATOM 1744 C C . ILE A 1 219 ? -22.506 -0.754 11.039 1.00 91.88 219 ILE A C 1
ATOM 1746 O O . ILE A 1 219 ? -23.693 -0.438 10.985 1.00 91.88 219 ILE A O 1
ATOM 1750 N N . MET A 1 220 ? -22.100 -1.878 11.633 1.00 92.06 220 MET A N 1
ATOM 1751 C CA . MET A 1 220 ? -23.021 -2.846 12.240 1.00 92.06 220 MET A CA 1
ATOM 1752 C C . MET A 1 220 ? -23.874 -2.213 13.348 1.00 92.06 220 MET A C 1
ATOM 1754 O O . MET A 1 220 ? -25.074 -2.456 13.399 1.00 92.06 220 MET A O 1
ATOM 1758 N N . GLU A 1 221 ? -23.292 -1.357 14.192 1.00 92.19 221 GLU A N 1
ATOM 1759 C CA . GLU A 1 221 ? -24.016 -0.686 15.281 1.00 92.19 221 GLU A CA 1
ATOM 1760 C C . GLU A 1 221 ? -25.112 0.268 14.769 1.00 92.19 221 GLU A C 1
ATOM 1762 O O . GLU A 1 221 ? -26.164 0.376 15.392 1.00 92.19 221 GLU A O 1
ATOM 1767 N N . ARG A 1 222 ? -24.899 0.936 13.624 1.00 91.69 222 ARG A N 1
ATOM 1768 C CA . ARG A 1 222 ? -25.878 1.882 13.047 1.00 91.69 222 ARG A CA 1
ATOM 1769 C C . ARG A 1 222 ? -26.911 1.218 12.144 1.00 91.69 222 ARG A C 1
ATOM 1771 O O . ARG A 1 222 ? -28.016 1.727 11.998 1.00 91.69 222 ARG A O 1
ATOM 1778 N N . THR A 1 223 ? -26.531 0.125 11.492 1.00 90.19 223 THR A N 1
ATOM 1779 C CA . THR A 1 223 ? -27.337 -0.504 10.436 1.00 90.19 223 THR A CA 1
ATOM 1780 C C . THR A 1 223 ? -28.020 -1.792 10.889 1.00 90.19 223 THR A C 1
ATOM 1782 O O . THR A 1 223 ? -28.959 -2.244 10.243 1.00 90.19 223 THR A O 1
ATOM 1785 N N . GLY A 1 224 ? -27.545 -2.419 11.968 1.00 90.00 224 GLY A N 1
ATOM 1786 C CA . GLY A 1 224 ? -27.977 -3.757 12.375 1.00 90.00 224 GLY A CA 1
ATOM 1787 C C . GLY A 1 224 ? -27.540 -4.869 11.414 1.00 90.00 224 GLY A C 1
ATOM 1788 O O . GLY A 1 224 ? -27.943 -6.015 11.592 1.00 90.00 224 GLY A O 1
ATOM 1789 N N . LEU A 1 225 ? -26.726 -4.562 10.395 1.00 89.81 225 LEU A N 1
ATOM 1790 C CA . LEU A 1 225 ? -26.223 -5.563 9.460 1.00 89.81 225 LEU A CA 1
ATOM 1791 C C . LEU A 1 225 ? -25.312 -6.560 10.175 1.00 89.81 225 LEU A C 1
ATOM 1793 O O . LEU A 1 225 ? -24.461 -6.193 10.982 1.00 89.81 225 LEU A O 1
ATOM 1797 N N . GLU A 1 226 ? -25.437 -7.831 9.815 1.00 88.50 226 GLU A N 1
ATOM 1798 C CA . GLU A 1 226 ? -24.504 -8.862 10.252 1.00 88.50 226 GLU A CA 1
ATOM 1799 C C . GLU A 1 226 ? -23.269 -8.928 9.343 1.00 88.50 226 GLU A C 1
ATOM 1801 O O . GLU A 1 226 ? -23.209 -8.352 8.252 1.00 88.50 226 GLU A O 1
ATOM 1806 N N . LYS A 1 227 ? -22.249 -9.670 9.788 1.00 86.94 227 LYS A N 1
ATOM 1807 C CA . LYS A 1 227 ? -21.066 -9.933 8.964 1.00 86.94 227 LYS A CA 1
ATOM 1808 C C . LYS A 1 227 ? -21.470 -10.702 7.706 1.00 86.94 227 LYS A C 1
ATOM 1810 O O . LYS A 1 227 ? -21.922 -11.837 7.786 1.00 86.94 227 LYS A O 1
ATOM 1815 N N . GLY A 1 228 ? -21.229 -10.107 6.543 1.00 87.06 228 GLY A N 1
ATOM 1816 C CA . GLY A 1 228 ? -21.550 -10.715 5.257 1.00 87.06 228 GLY A CA 1
ATOM 1817 C C . GLY A 1 228 ? -21.198 -9.811 4.082 1.00 87.06 228 GLY A C 1
ATOM 1818 O O . GLY A 1 228 ? -20.567 -8.765 4.250 1.00 87.06 228 GLY A O 1
ATOM 1819 N N . VAL A 1 229 ? -21.623 -10.218 2.884 1.00 85.69 229 VAL A N 1
ATOM 1820 C CA . VAL A 1 229 ? -21.339 -9.506 1.625 1.00 85.69 229 VAL A CA 1
ATOM 1821 C C . VAL A 1 229 ? -21.886 -8.076 1.660 1.00 85.69 229 VAL A C 1
ATOM 1823 O O . VAL A 1 229 ? -21.157 -7.148 1.317 1.00 85.69 229 VAL A O 1
ATOM 1826 N N . LYS A 1 230 ? -23.113 -7.887 2.168 1.00 88.12 230 LYS A N 1
ATOM 1827 C CA . LYS A 1 230 ? -23.760 -6.570 2.296 1.00 88.12 230 LYS A CA 1
ATOM 1828 C C . LYS A 1 230 ? -22.928 -5.613 3.161 1.00 88.12 230 LYS A C 1
ATOM 1830 O O . LYS A 1 230 ? -22.604 -4.519 2.723 1.00 88.12 230 LYS A O 1
ATOM 1835 N N . LEU A 1 231 ? -22.459 -6.049 4.333 1.00 89.75 231 LEU A N 1
ATOM 1836 C CA . LEU A 1 231 ? -21.581 -5.233 5.184 1.00 89.75 231 LEU A CA 1
ATOM 1837 C C . LEU A 1 231 ? -20.250 -4.883 4.496 1.00 89.75 231 LEU A C 1
ATOM 1839 O O . LEU A 1 231 ? -19.777 -3.752 4.599 1.00 89.75 231 LEU A O 1
ATOM 1843 N N . GLY A 1 232 ? -19.641 -5.850 3.802 1.00 87.06 232 GLY A N 1
ATOM 1844 C CA . GLY A 1 232 ? -18.386 -5.638 3.075 1.00 87.06 232 GLY A CA 1
ATOM 1845 C C . GLY A 1 232 ? -18.519 -4.579 1.981 1.00 87.06 232 GLY A C 1
ATOM 1846 O O . GLY A 1 232 ? -17.723 -3.644 1.936 1.00 87.06 232 GLY A O 1
ATOM 1847 N N . ARG A 1 233 ? -19.569 -4.682 1.159 1.00 86.88 233 ARG A N 1
ATOM 1848 C CA . ARG A 1 233 ? -19.855 -3.723 0.084 1.00 86.88 233 ARG A CA 1
ATOM 1849 C C . ARG A 1 233 ? -20.218 -2.341 0.622 1.00 86.88 233 ARG A C 1
ATOM 1851 O O . ARG A 1 233 ? -19.716 -1.350 0.105 1.00 86.88 233 ARG A O 1
ATOM 1858 N N . LEU A 1 234 ? -20.998 -2.260 1.705 1.00 90.31 234 LEU A N 1
ATOM 1859 C CA . LEU A 1 234 ? -21.333 -0.973 2.326 1.00 90.31 234 LEU A CA 1
ATOM 1860 C C . LEU A 1 234 ? -20.079 -0.268 2.845 1.00 90.31 234 LEU A C 1
ATOM 1862 O O . LEU A 1 234 ? -19.928 0.938 2.688 1.00 90.31 234 LEU A O 1
ATOM 1866 N N . LYS A 1 235 ? -19.154 -1.027 3.439 1.00 90.62 235 LYS A N 1
ATOM 1867 C CA . LYS A 1 235 ? -17.875 -0.496 3.912 1.00 90.62 235 LYS A CA 1
ATOM 1868 C C . LYS A 1 235 ? -17.042 0.088 2.768 1.00 90.62 235 LYS A C 1
ATOM 1870 O O . LYS A 1 235 ? -16.476 1.167 2.926 1.00 90.62 235 LYS A O 1
ATOM 1875 N N . GLU A 1 236 ? -16.959 -0.610 1.638 1.00 86.00 236 GLU A N 1
ATOM 1876 C CA . GLU A 1 236 ? -16.252 -0.120 0.447 1.00 86.00 236 GLU A CA 1
ATOM 1877 C C . GLU A 1 236 ? -16.929 1.126 -0.141 1.00 86.00 236 GLU A C 1
ATOM 1879 O O . GLU A 1 236 ? -16.245 2.101 -0.457 1.00 86.00 236 GLU A O 1
ATOM 1884 N N . TRP A 1 237 ? -18.262 1.138 -0.212 1.00 89.19 237 TRP A N 1
ATOM 1885 C CA . TRP A 1 237 ? -19.031 2.272 -0.724 1.00 89.19 237 TRP A CA 1
ATOM 1886 C C . TRP A 1 237 ? -18.907 3.518 0.163 1.00 89.19 237 TRP A C 1
ATOM 1888 O O . TRP A 1 237 ? -18.637 4.611 -0.334 1.00 89.19 237 TRP A O 1
ATOM 1898 N N . LEU A 1 238 ? -19.004 3.360 1.486 1.00 91.06 238 LEU A N 1
ATOM 1899 C CA . LEU A 1 238 ? -18.779 4.452 2.435 1.00 91.06 238 LEU A CA 1
ATOM 1900 C C . LEU A 1 238 ? -17.363 5.013 2.319 1.00 91.06 238 LEU A C 1
ATOM 1902 O O . LEU A 1 238 ? -17.181 6.225 2.364 1.00 91.06 238 LEU A O 1
ATOM 1906 N N . TRP A 1 239 ? -16.357 4.159 2.131 1.00 87.00 239 TRP A N 1
ATOM 1907 C CA . TRP A 1 239 ? -14.984 4.621 1.948 1.00 87.00 239 TRP A CA 1
ATOM 1908 C C . TRP A 1 239 ? -14.802 5.423 0.651 1.00 87.00 239 TRP A C 1
ATOM 1910 O O . TRP A 1 239 ? -14.148 6.466 0.658 1.00 87.00 239 TRP A O 1
ATOM 1920 N N . LYS A 1 240 ? -15.440 4.997 -0.445 1.00 84.88 240 LYS A N 1
ATOM 1921 C CA . LYS A 1 240 ? -15.494 5.753 -1.706 1.00 84.88 240 LYS A CA 1
ATOM 1922 C C . LYS A 1 240 ? -16.122 7.137 -1.516 1.00 84.88 240 LYS A C 1
ATOM 1924 O O . LYS A 1 240 ? -15.523 8.135 -1.916 1.00 84.88 240 LYS A O 1
ATOM 1929 N N . LEU A 1 241 ? -17.269 7.206 -0.840 1.00 87.81 241 LEU A N 1
ATOM 1930 C CA . LEU A 1 241 ? -17.960 8.467 -0.548 1.00 87.81 241 LEU A CA 1
ATOM 1931 C C . LEU A 1 241 ? -17.168 9.363 0.412 1.00 87.81 241 LEU A C 1
ATOM 1933 O O . LEU A 1 241 ? -17.198 10.583 0.266 1.00 87.81 241 LEU A O 1
ATOM 1937 N N . GLN A 1 242 ? -16.426 8.775 1.358 1.00 86.81 242 GLN A N 1
ATOM 1938 C CA . GLN A 1 242 ? -15.523 9.512 2.242 1.00 86.81 242 GLN A CA 1
ATOM 1939 C C . GLN A 1 242 ? -14.486 10.299 1.430 1.00 86.81 242 GLN A C 1
ATOM 1941 O O . GLN A 1 242 ? -14.226 11.465 1.723 1.00 86.81 242 GLN A O 1
ATOM 1946 N N . ILE A 1 243 ? -13.912 9.668 0.401 1.00 83.69 243 ILE A N 1
ATOM 1947 C CA . ILE A 1 243 ? -12.928 10.291 -0.489 1.00 83.69 243 ILE A CA 1
ATOM 1948 C C . ILE A 1 243 ? -13.587 11.371 -1.349 1.00 83.69 243 ILE A C 1
ATOM 1950 O O . ILE A 1 243 ? -13.104 12.500 -1.373 1.00 83.69 243 ILE A O 1
ATOM 1954 N N . GLU A 1 244 ? -14.688 11.044 -2.032 1.00 84.38 244 GLU A N 1
ATOM 1955 C CA . GLU A 1 244 ? -15.359 11.963 -2.963 1.00 84.38 244 GLU A CA 1
ATOM 1956 C C . GLU A 1 244 ? -15.875 13.229 -2.284 1.00 84.38 244 GLU A C 1
ATOM 1958 O O . GLU A 1 244 ? -15.721 14.328 -2.811 1.00 84.38 244 GLU A O 1
ATOM 1963 N N . ARG A 1 245 ? -16.486 13.078 -1.106 1.00 86.69 245 ARG A N 1
ATOM 1964 C CA . ARG A 1 245 ? -17.070 14.197 -0.359 1.00 86.69 245 ARG A CA 1
ATOM 1965 C C . ARG A 1 245 ? -16.059 14.890 0.555 1.00 86.69 245 ARG A C 1
ATOM 1967 O O . ARG A 1 245 ? -16.416 15.855 1.222 1.00 86.69 245 ARG A O 1
ATOM 1974 N N . GLY A 1 246 ? -14.814 14.407 0.606 1.00 82.44 246 GLY A N 1
ATOM 1975 C CA . GLY A 1 246 ? -13.769 14.959 1.467 1.00 82.44 246 GLY A CA 1
ATOM 1976 C C . GLY A 1 246 ? -14.114 14.893 2.958 1.00 82.44 246 GLY A C 1
ATOM 1977 O O . GLY A 1 246 ? -13.749 15.800 3.704 1.00 82.44 246 GLY A O 1
ATOM 1978 N N . ALA A 1 247 ? -14.827 13.849 3.388 1.00 86.25 247 ALA A N 1
ATOM 1979 C CA . ALA A 1 247 ? -15.243 13.679 4.777 1.00 86.25 247 ALA A CA 1
ATOM 1980 C C . ALA A 1 247 ? -14.025 13.486 5.693 1.00 86.25 247 ALA A C 1
ATOM 1982 O O . ALA A 1 247 ? -13.114 12.707 5.393 1.00 86.25 247 ALA A O 1
ATOM 1983 N N . THR A 1 248 ? -14.014 14.189 6.827 1.00 84.12 248 THR A N 1
ATOM 1984 C CA . THR A 1 248 ? -12.879 14.182 7.771 1.00 84.12 248 THR A CA 1
ATOM 1985 C C . THR A 1 248 ? -13.266 13.742 9.178 1.00 84.12 248 THR A C 1
ATOM 1987 O O . THR A 1 248 ? -12.386 13.429 9.981 1.00 84.12 248 THR A O 1
ATOM 1990 N N . THR A 1 249 ? -14.565 13.676 9.470 1.00 85.88 249 THR A N 1
ATOM 1991 C CA . THR A 1 249 ? -15.110 13.351 10.791 1.00 85.88 249 THR A CA 1
ATOM 1992 C C . THR A 1 249 ? -16.065 12.158 10.737 1.00 85.88 249 THR A C 1
ATOM 1994 O O . THR A 1 249 ? -16.528 11.746 9.671 1.00 85.88 249 THR A O 1
ATOM 1997 N N . ARG A 1 250 ? -16.362 11.561 11.897 1.00 88.94 250 ARG A N 1
ATOM 1998 C CA . ARG A 1 250 ? -17.342 10.465 11.965 1.00 88.94 250 ARG A CA 1
ATOM 1999 C C . ARG A 1 250 ? -18.760 10.977 11.738 1.00 88.94 250 ARG A C 1
ATOM 2001 O O . ARG A 1 250 ? -19.582 10.251 11.196 1.00 88.94 250 ARG A O 1
ATOM 2008 N N . GLU A 1 251 ? -19.014 12.224 12.098 1.00 90.88 251 GLU A N 1
ATOM 2009 C CA . GLU A 1 251 ? -20.266 12.935 11.885 1.00 90.88 251 GLU A CA 1
ATOM 2010 C C . GLU A 1 251 ? -20.548 13.111 10.384 1.00 90.88 251 GLU A C 1
ATOM 2012 O O . GLU A 1 251 ? -21.665 12.841 9.940 1.00 90.88 251 GLU A O 1
ATOM 2017 N N . ASP A 1 252 ? -19.524 13.440 9.582 1.00 90.88 252 ASP A N 1
ATOM 2018 C CA . ASP A 1 252 ? -19.632 13.451 8.114 1.00 90.88 252 ASP A CA 1
ATOM 2019 C C . ASP A 1 252 ? -20.044 12.067 7.589 1.00 90.88 252 ASP A C 1
ATOM 2021 O O . ASP A 1 252 ? -20.919 11.947 6.733 1.00 90.88 252 ASP A O 1
ATOM 2025 N N . MET A 1 253 ? -19.454 11.001 8.141 1.00 93.94 253 MET A N 1
ATOM 2026 C CA . MET A 1 253 ? -19.791 9.627 7.757 1.00 93.94 253 MET A CA 1
ATOM 2027 C C . MET A 1 253 ? -21.214 9.225 8.164 1.00 93.94 253 MET A C 1
ATOM 2029 O O . MET A 1 253 ? -21.850 8.457 7.445 1.00 93.94 253 MET A O 1
ATOM 2033 N N . GLU A 1 254 ? -21.747 9.751 9.271 1.00 92.38 254 GLU A N 1
ATOM 2034 C CA . GLU A 1 254 ? -23.156 9.562 9.645 1.00 92.38 254 GLU A CA 1
ATOM 2035 C C . GLU A 1 254 ? -24.115 10.273 8.695 1.00 92.38 254 GLU A C 1
ATOM 2037 O O . GLU A 1 254 ? -25.207 9.762 8.446 1.00 92.38 254 GLU A O 1
ATOM 2042 N N . ALA A 1 255 ? -23.747 11.451 8.189 1.00 92.50 255 ALA A N 1
ATOM 2043 C CA . ALA A 1 255 ? -24.529 12.136 7.165 1.00 92.50 255 ALA A CA 1
ATOM 2044 C C . ALA A 1 255 ? -24.509 11.336 5.854 1.00 92.50 255 ALA A C 1
ATOM 2046 O O . ALA A 1 255 ? -25.559 11.035 5.297 1.00 92.50 255 ALA A O 1
ATOM 2047 N N . ILE A 1 256 ? -23.328 10.872 5.431 1.00 93.62 256 ILE 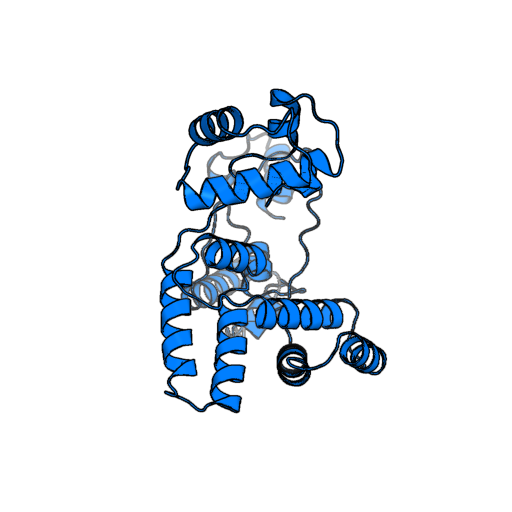A N 1
ATOM 2048 C CA . ILE A 1 256 ? -23.169 10.030 4.238 1.00 93.62 256 ILE A CA 1
ATOM 2049 C C . ILE A 1 256 ? -23.995 8.744 4.339 1.00 93.62 256 ILE A C 1
ATOM 2051 O O . ILE A 1 256 ? -24.679 8.388 3.384 1.00 93.62 256 ILE A O 1
ATOM 2055 N N . LEU A 1 257 ? -23.958 8.053 5.484 1.00 93.12 257 LEU A N 1
ATOM 2056 C CA . LEU A 1 257 ? -24.725 6.823 5.692 1.00 93.12 257 LEU A CA 1
ATOM 2057 C C . LEU A 1 257 ? -26.244 7.061 5.642 1.00 93.12 257 LEU A C 1
ATOM 2059 O O . LEU A 1 257 ? -26.979 6.170 5.227 1.00 93.12 257 LEU A O 1
ATOM 2063 N N . ARG A 1 258 ? -26.712 8.240 6.071 1.00 90.62 258 ARG A N 1
ATOM 2064 C CA . ARG A 1 258 ? -28.129 8.632 5.997 1.00 90.62 258 ARG A CA 1
ATOM 2065 C C . ARG A 1 258 ? -28.575 8.976 4.578 1.00 90.62 258 ARG A C 1
ATOM 2067 O O . ARG A 1 258 ? -29.732 8.742 4.250 1.00 90.62 258 ARG A O 1
ATOM 2074 N N . ASP A 1 259 ? -27.674 9.516 3.764 1.00 90.06 259 ASP A N 1
ATOM 2075 C CA . ASP A 1 259 ? -27.970 9.920 2.386 1.00 90.06 259 ASP A CA 1
ATOM 2076 C C . ASP A 1 259 ? -28.045 8.740 1.408 1.00 90.06 259 ASP A C 1
ATOM 2078 O O . ASP A 1 259 ? -28.613 8.877 0.324 1.00 90.06 259 ASP A O 1
ATOM 2082 N N . ILE A 1 260 ? -27.432 7.603 1.744 1.00 89.88 260 ILE A N 1
ATOM 2083 C CA . ILE A 1 260 ? -27.424 6.423 0.879 1.00 89.88 260 ILE A CA 1
ATOM 2084 C C . ILE A 1 260 ? -28.572 5.479 1.220 1.00 89.88 260 ILE A C 1
ATOM 2086 O O . ILE A 1 260 ? -28.787 5.112 2.375 1.00 89.88 260 ILE A O 1
ATOM 2090 N N . ASP A 1 261 ? -29.268 5.013 0.190 1.00 85.19 261 ASP A N 1
ATOM 2091 C CA . ASP A 1 261 ? -30.311 4.001 0.331 1.00 85.19 261 ASP A CA 1
ATOM 2092 C C . ASP A 1 261 ? -29.690 2.602 0.423 1.00 85.19 261 ASP A C 1
ATOM 2094 O O . ASP A 1 261 ? -29.735 1.823 -0.516 1.00 85.19 261 ASP A O 1
ATOM 2098 N N . TRP A 1 262 ? -29.026 2.275 1.528 1.00 87.38 262 TRP A N 1
ATOM 2099 C CA . TRP A 1 262 ? -28.402 0.957 1.722 1.00 87.38 262 TRP A CA 1
ATOM 2100 C C . TRP A 1 262 ? -29.397 -0.121 2.202 1.00 87.38 262 TRP A C 1
ATOM 2102 O O . TRP A 1 262 ? -29.077 -1.318 2.188 1.00 87.38 262 TRP A O 1
ATOM 2112 N N . GLN A 1 263 ? -30.579 0.285 2.679 1.00 83.31 263 GLN A N 1
ATOM 2113 C CA . GLN A 1 263 ? -31.592 -0.628 3.213 1.00 83.31 263 GLN A CA 1
ATOM 2114 C C . GLN A 1 263 ? -32.319 -1.336 2.077 1.00 83.31 263 GLN A C 1
ATOM 2116 O O . GLN A 1 263 ? -32.290 -2.573 2.035 1.00 83.31 263 GLN A O 1
ATOM 2121 N N . ASP A 1 264 ? -32.854 -0.554 1.139 1.00 80.81 264 ASP A N 1
ATOM 2122 C CA . ASP A 1 264 ? -33.798 -1.033 0.133 1.00 80.81 264 ASP A CA 1
ATOM 2123 C C . ASP A 1 264 ? -33.144 -1.300 -1.231 1.00 80.81 264 ASP A C 1
ATOM 2125 O O . ASP A 1 264 ? -33.737 -1.963 -2.086 1.00 80.81 264 ASP A O 1
ATOM 2129 N N . SER A 1 265 ? -31.893 -0.872 -1.432 1.00 81.00 265 SER A N 1
ATOM 2130 C CA . SER A 1 265 ? -31.152 -1.162 -2.662 1.00 81.00 265 SER A CA 1
ATOM 2131 C C . SER A 1 265 ? -30.497 -2.549 -2.686 1.00 81.00 265 SER A C 1
ATOM 2133 O O . SER A 1 265 ? -30.103 -3.133 -1.666 1.00 81.00 265 SER A O 1
ATOM 2135 N N . ASP A 1 266 ? -30.358 -3.073 -3.905 1.00 82.00 266 ASP A N 1
ATOM 2136 C CA . ASP A 1 266 ? -29.683 -4.335 -4.188 1.00 82.00 266 ASP A CA 1
ATOM 2137 C C . ASP A 1 266 ? -28.159 -4.181 -4.080 1.00 82.00 266 ASP A C 1
ATOM 2139 O O . ASP A 1 266 ? -27.556 -3.288 -4.675 1.00 82.00 266 ASP A O 1
ATOM 2143 N N . VAL A 1 267 ? -27.523 -5.094 -3.349 1.00 82.69 267 VAL A N 1
ATOM 2144 C CA . VAL A 1 267 ? -26.084 -5.090 -3.053 1.00 82.69 267 VAL A CA 1
ATOM 2145 C C . VAL A 1 267 ? -25.237 -5.205 -4.316 1.00 82.69 267 VAL A C 1
ATOM 2147 O O . VAL A 1 267 ? -24.127 -4.673 -4.362 1.00 82.69 267 VAL A O 1
ATOM 2150 N N . ASP A 1 268 ? -25.754 -5.875 -5.344 1.00 81.38 268 ASP A N 1
ATOM 2151 C CA . ASP A 1 268 ? -25.050 -6.038 -6.616 1.00 81.38 268 ASP A CA 1
ATOM 2152 C C . ASP A 1 268 ? -25.020 -4.745 -7.446 1.00 81.38 268 ASP A C 1
ATOM 2154 O O . ASP A 1 268 ? -24.212 -4.620 -8.367 1.00 81.38 268 ASP A O 1
ATOM 2158 N N . THR A 1 269 ? -25.850 -3.758 -7.091 1.00 78.38 269 THR A N 1
ATOM 2159 C CA . THR A 1 269 ? -25.873 -2.429 -7.728 1.00 78.38 269 THR A CA 1
ATOM 2160 C C . THR A 1 269 ? -24.930 -1.424 -7.068 1.00 78.38 269 THR A C 1
ATOM 2162 O O . THR A 1 269 ? -24.782 -0.304 -7.558 1.00 78.38 269 THR A O 1
ATOM 2165 N N . TRP A 1 270 ? -24.282 -1.802 -5.961 1.00 82.69 270 TRP A N 1
ATOM 2166 C CA . TRP A 1 270 ? -23.412 -0.897 -5.214 1.00 82.69 270 TRP A CA 1
ATOM 2167 C C . TRP A 1 270 ? -22.043 -0.731 -5.894 1.00 82.69 270 TRP A C 1
ATOM 2169 O O . TRP A 1 270 ? -21.514 -1.713 -6.425 1.00 82.69 270 TRP A O 1
ATOM 2179 N N . PRO A 1 271 ? -21.447 0.480 -5.850 1.00 67.12 271 PRO A N 1
ATOM 2180 C CA . PRO A 1 271 ? -20.192 0.789 -6.533 1.00 67.12 271 PRO A CA 1
ATOM 2181 C C . PRO A 1 271 ? -19.016 -0.111 -6.161 1.00 67.12 271 PRO A C 1
ATOM 2183 O O . PRO A 1 271 ? -18.733 -0.314 -4.957 1.00 67.12 271 PRO A O 1
#

Mean predicted aligned error: 14.28 Å

=== Feature glossary ===
Reading guide. The protein is described through the following features:

Foldseek 3Di. A 3Di character summarizes, for each residue, the relative orientation of the Cα frame of its nearest spatial neighbor. Because it encodes fold topology rather than chemistry, 3Di alignments detect remote structural similarity that sequence alignment misses.

Contact-map, Ramachandran, and PAE plots. Plot images: a contact map (which residues are close in 3D, as an N×N binary image), a Ramachandran scatter (backbone torsion angles, revealing secondary-structure composition at a glance), and — for AlphaFold structures — a PAE heatmap (pairwise prediction confidence).

Radius of gyration, Cα contacts, bounding box. Radius of gyration (Rg) is the root-mean-square distance of Cα atoms from their centroid — a single number for overall size and compactness. A globular domain of N residues has Rg ≈ 2.2·N^0.38 Å; an extended or disordered chain has a much larger Rg. The Cα contact count is the number of residue pairs whose Cα atoms are within 8 Å and are more than four positions apart in sequence — a standard proxy for tertiary packing density. The bounding box is the smallest axis-aligned box enclosing all Cα atoms.

Secondary structure (8-state, DSSP). Eight-state secondary structure (DSSP): H is the canonical α-helix, G the tighter 3₁₀-helix, I the wider π-helix; E/B are β-structure, T and S are turns and bends, and '-' is everything else. DSSP derives these from the pattern of main-chain N–H···O=C hydrogen bonds, not from the sequence.

B-factor. B-factor (Debye–Waller factor) reflects atomic displacement in the crystal lattice. It is an experimental observable (units Å²), not a prediction; low values mean the atom is pinned down, high values mean it moves or is heterogeneous across the crystal.

pLDDT. pLDDT is the predicted lDDT-Cα score: AlphaFold's confidence that the local environment of each residue (all inter-atomic distances within 15 Å) is correctly placed. It is a per-residue number between 0 and 100, with higher meaning more reliable.

Nearest PDB structures. Nearest PDB neighbors are the top structural matches found by Foldseek when searching this structure against the entire Protein Data Bank. Each hit reports a TM-score (0 to 1; >0.5 almost always implies the same fold) and an E-value. These are *structural* homologs — they may share no detectable sequence similarity.

Solvent-accessible surface area. Accessible surface area quantifies burial. A residue with SASA near zero is packed into the hydrophobic core; one with SASA >100 Å² sits on the surface. Computed here via the Shrake–Rupley numerical algorithm with a 1.4 Å probe.

Rendered structure images. Structure images are PyMOL renders from six orthogonal camera directions. Cartoon representation draws helices as coils and strands as arrows; sticks shows the backbone as bonds; surface shows the solvent-excluded envelope. Rainbow coloring maps sequence position to hue (blue→red, N→C); chain coloring assigns a distinct color per polypeptide.

Backbone torsions (φ/ψ). φ (phi) and ψ (psi) are the two rotatable backbone dihedrals per residue: φ is the C(i-1)–N–Cα–C torsion, ψ is the N–Cα–C–N(i+1) torsion, both in degrees on (−180°, 180°]. α-helical residues cluster near (−60°, −45°); β-strand residues near (−120°, +130°). A Ramachandran plot is simply a scatter of (φ, ψ) for every residue.

Predicted aligned error. Predicted Aligned Error (PAE) is an AlphaFold confidence matrix: entry (i, j) is the expected error in the position of residue j, in ångströms, when the prediction is superimposed on the true structure at residue i. Low PAE within a block of residues means that block is internally rigid and well-predicted; high PAE between two blocks means their relative placement is uncertain even if each block individually is confident.

mmCIF coordinates. Structure coordinates are given as an mmCIF _atom_site loop: one row per atom with element, residue name, chain id, sequence number, and x/y/z position in Å. Only the four main-chain atoms per residue are included here; side chains are omitted to keep the record compact.

InterPro / GO / CATH / organism. Database cross-references. InterPro integrates a dozen domain/family signature databases into unified entries with residue-range hits. GO terms attach function/process/location labels with evidence codes. CATH codes position the fold in a four-level structural taxonomy. Organism is the NCBI-taxonomy species name.

Secondary structure (3-state, P-SEA). SS3 is a coarse helix/strand/coil call (letters a/b/c) made by the P-SEA algorithm from inter-Cα distances and dihedrals. It is less detailed than DSSP but needs only Cα positions.

Sequence. Sequence gives the chain of amino acids in standard one-letter code (A=alanine, C=cysteine, …, Y=tyrosine), read N→C. It is the only feature that is directly encoded by the gene; all structural features are derived from the folded form of this sequence.